Protein AF-A0A4V6IBM0-F1 (afdb_monomer)

Solvent-accessible surface area (backbone atoms only — not comparable to full-atom values): 13826 Å² total; per-residue (Å²): 139,65,67,42,64,31,94,91,41,81,91,40,73,38,76,53,55,68,71,54,39,52,50,57,44,63,70,48,40,77,82,44,40,62,48,38,29,36,74,76,69,66,57,78,83,67,80,51,69,61,52,49,56,31,36,38,42,34,2,49,17,52,44,50,31,53,52,40,46,55,52,36,50,56,49,47,52,52,51,52,51,49,50,59,50,53,75,64,56,75,72,68,97,85,43,71,67,56,55,50,48,46,58,59,63,45,52,50,49,51,52,52,49,48,51,50,42,54,49,51,39,32,52,34,26,38,53,21,39,45,39,34,53,49,26,51,44,49,36,54,52,65,74,42,60,96,85,54,81,79,78,67,56,58,65,58,53,47,55,54,49,46,66,70,70,59,60,58,72,67,63,46,50,53,51,55,48,52,49,47,53,55,51,49,51,49,50,46,47,56,36,62,76,65,69,52,82,70,69,72,82,64,54,97,88,52,78,85,72,78,80,77,66,44,39,69,69,54,28,52,56,42,53,48,52,53,46,54,55,48,54,51,53,47,56,55,52,57,54,50,71,75,56,71,127

Nearest PDB structures (foldseek):
  8j07-assembly1_3  TM=2.382E-01  e=2.772E+00  Homo sapiens
  6ek4-assembly3_C  TM=2.380E-01  e=2.772E+00  Photorhabdus luminescens
  8snb-assembly1_1E  TM=1.987E-01  e=3.200E+00  Strongylocentrotus purpuratus

Organism: NCBI:txid135487

pLDDT: mean 79.16, std 14.08, range [40.91, 95.19]

Foldseek 3Di:
DDWDQDPVHNVDTDDDDPVVCVVVCVVCCLVCLLCQLCVLAVLPPDDDPLVSQLSSLLSVLVNLLVVLVVVLVVQLVVLVVVVVVLVPPDFDPPDPVSVCCCVPPPPVVSVVSNVVSVVSSLLSLLVSLLSLLVSLLVSLVVVDPPPDPSDDHQLVSLVVVCVVLVDDPVVSVVLSVLSVLSVVSNVLSVCVVVVPPDQPPPPVPDPRDPRDRSDPVSSSVSSNSSSVSVVVVVVSVVVCVVDPD

Radius of gyration: 24.33 Å; Cα contacts (8 Å, |Δi|>4): 179; chains: 1; bounding box: 62×50×77 Å

Secondary structure (DSSP, 8-state):
--EEEETTEEEEEEEPPHHHHHHHHHHHGGGSTTTHHHHHH---S--SHHHHHHHHHHHHHHHHHHHHHHHHHHHHHHHHHHHHHHHHSPPPTT-HHHHHHIIIIIIHHHHHHHHHHHHHHHHHHHHHHHHHHHHHHHHHHHTS-TTS---S-HHHHHHHHHHHH---HHHHHHHHHHHHHHHHHHHHHHHHHTT--------TTS--PPPPP-SHHHHHHHHHHHHHHHHHHHHHHHHHHHS--

Structure (mmCIF, N/CA/C/O backbone):
data_AF-A0A4V6IBM0-F1
#
_entry.id   AF-A0A4V6IBM0-F1
#
loop_
_atom_site.group_PDB
_atom_site.id
_atom_site.type_symbol
_atom_site.label_atom_id
_atom_site.label_alt_id
_atom_site.label_comp_id
_atom_site.label_asym_id
_atom_site.label_entity_id
_atom_site.label_seq_id
_atom_site.pdbx_PDB_ins_code
_atom_site.Cartn_x
_atom_site.Cartn_y
_atom_site.Cartn_z
_atom_site.occupancy
_atom_site.B_iso_or_equiv
_atom_site.auth_seq_id
_atom_site.auth_comp_id
_atom_site.auth_asym_id
_atom_site.auth_atom_id
_atom_site.pdbx_PDB_model_num
ATOM 1 N N . MET A 1 1 ? 16.122 -10.989 16.345 1.00 49.34 1 MET A N 1
ATOM 2 C CA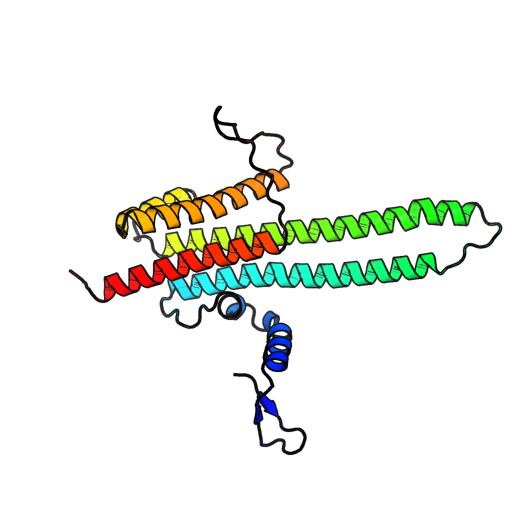 . MET A 1 1 ? 17.535 -10.894 16.780 1.00 49.34 1 MET A CA 1
ATOM 3 C C . MET A 1 1 ? 18.337 -11.840 15.895 1.00 49.34 1 MET A C 1
ATOM 5 O O . MET A 1 1 ? 18.067 -13.035 15.941 1.00 49.34 1 MET A O 1
ATOM 9 N N . TYR A 1 2 ? 19.192 -11.310 15.015 1.00 54.12 2 TYR A N 1
ATOM 10 C CA . TYR A 1 2 ? 19.907 -12.097 14.001 1.00 54.12 2 TYR A CA 1
ATOM 11 C C . TYR A 1 2 ? 21.318 -12.431 14.473 1.00 54.12 2 TYR A C 1
ATOM 13 O O . TYR A 1 2 ? 22.012 -11.584 15.032 1.00 54.12 2 TYR A O 1
ATOM 21 N N . PHE A 1 3 ? 21.724 -13.675 14.247 1.00 61.03 3 PHE A N 1
ATOM 22 C CA . PHE A 1 3 ? 23.019 -14.192 14.655 1.00 61.03 3 PHE A CA 1
ATOM 23 C C . PHE A 1 3 ? 23.681 -14.902 13.483 1.00 61.03 3 PHE A C 1
ATOM 25 O O . PHE A 1 3 ? 23.007 -15.610 12.732 1.00 61.03 3 PHE A O 1
ATOM 32 N N . GLU A 1 4 ? 24.997 -14.774 13.382 1.00 63.66 4 GLU A N 1
ATOM 33 C CA . GLU A 1 4 ? 25.811 -15.627 12.521 1.00 63.66 4 GLU A CA 1
ATOM 34 C C . GLU A 1 4 ? 26.630 -16.602 13.350 1.00 63.66 4 GLU A C 1
ATOM 36 O O . GLU A 1 4 ? 26.961 -16.348 14.506 1.00 63.66 4 GLU A O 1
ATOM 41 N N . VAL A 1 5 ? 26.935 -17.750 12.760 1.00 66.94 5 VAL A N 1
ATOM 42 C CA . VAL A 1 5 ? 27.828 -18.731 13.369 1.00 66.94 5 VAL A CA 1
ATOM 43 C C . VAL A 1 5 ? 29.253 -18.178 13.306 1.00 66.94 5 VAL A C 1
ATOM 45 O O . VAL A 1 5 ? 29.698 -17.787 12.228 1.00 66.94 5 VAL A O 1
ATOM 48 N N . ASP A 1 6 ? 29.964 -18.135 14.439 1.00 60.66 6 ASP A N 1
ATOM 49 C CA . ASP A 1 6 ? 31.347 -17.648 14.484 1.00 60.66 6 ASP A CA 1
ATOM 50 C C . ASP A 1 6 ? 32.197 -18.484 13.510 1.00 60.66 6 ASP A C 1
ATOM 52 O O . ASP A 1 6 ? 32.297 -19.706 13.678 1.00 60.66 6 ASP A O 1
ATOM 56 N N . PRO A 1 7 ? 32.833 -17.867 12.499 1.00 66.19 7 PRO A N 1
ATOM 57 C CA . PRO A 1 7 ? 33.637 -18.597 11.524 1.00 66.19 7 PRO A CA 1
ATOM 58 C C . PRO A 1 7 ? 34.834 -19.323 12.158 1.00 66.19 7 PRO A C 1
ATOM 60 O O . PRO A 1 7 ? 35.384 -20.239 11.548 1.00 66.19 7 PRO A O 1
ATOM 63 N N . ASN A 1 8 ? 35.229 -18.951 13.380 1.00 72.38 8 ASN A N 1
ATOM 64 C CA . ASN A 1 8 ? 36.301 -19.594 14.137 1.00 72.38 8 ASN A CA 1
ATOM 65 C C . ASN A 1 8 ? 35.792 -20.572 15.209 1.00 72.38 8 ASN A C 1
ATOM 67 O O . ASN A 1 8 ? 36.585 -21.349 15.744 1.00 72.38 8 ASN A O 1
ATOM 71 N N . ASP A 1 9 ? 34.496 -20.549 15.535 1.00 70.44 9 ASP A N 1
ATOM 72 C CA . ASP A 1 9 ? 33.874 -21.445 16.511 1.00 70.44 9 ASP A CA 1
ATOM 73 C C . ASP A 1 9 ? 32.403 -21.719 16.148 1.00 70.44 9 ASP A C 1
ATOM 75 O O . ASP A 1 9 ? 31.501 -21.012 16.603 1.00 70.44 9 ASP A O 1
ATOM 79 N N . PRO A 1 10 ? 32.121 -22.801 15.399 1.00 72.00 10 PRO A N 1
ATOM 80 C CA . PRO A 1 10 ? 30.777 -23.099 14.913 1.00 72.00 10 PRO A CA 1
ATOM 81 C C . PRO A 1 10 ? 29.719 -23.325 16.003 1.00 72.00 10 PRO A C 1
ATOM 83 O O . PRO A 1 10 ? 28.534 -23.453 15.702 1.00 72.00 10 PRO A O 1
ATOM 86 N N . SER A 1 11 ? 30.143 -23.431 17.266 1.00 68.62 11 SER A N 1
ATOM 87 C CA . SER A 1 11 ? 29.261 -23.567 18.423 1.00 68.62 11 SER A CA 1
ATOM 88 C C . SER A 1 11 ? 28.792 -22.228 19.001 1.00 68.62 11 SER A C 1
ATOM 90 O O . SER A 1 11 ? 27.933 -22.214 19.886 1.00 68.62 11 SER A O 1
ATOM 92 N N . LYS A 1 12 ? 29.338 -21.105 18.518 1.00 61.28 12 LYS A N 1
ATOM 93 C CA . LYS A 1 12 ? 29.018 -19.758 18.988 1.00 61.28 12 LYS A CA 1
ATOM 94 C C . LYS A 1 12 ? 28.268 -18.961 17.939 1.00 61.28 12 LYS A C 1
ATOM 96 O O . LYS A 1 12 ? 28.552 -19.022 16.749 1.00 61.28 12 LYS A O 1
ATOM 101 N N . PHE A 1 13 ? 27.336 -18.165 18.438 1.00 67.31 13 PHE A N 1
ATOM 102 C CA . PHE A 1 13 ? 26.590 -17.190 17.669 1.00 67.31 13 PHE A CA 1
ATOM 103 C C . PHE A 1 13 ? 27.172 -15.805 17.940 1.00 67.31 13 PHE A C 1
ATOM 105 O O . PHE A 1 13 ? 27.226 -15.366 19.091 1.00 67.31 13 PHE A O 1
ATOM 112 N N . VAL A 1 14 ? 27.635 -15.134 16.892 1.00 71.62 14 VAL A N 1
ATOM 113 C CA . VAL A 1 14 ? 28.128 -13.760 16.942 1.00 71.62 14 VAL A CA 1
ATOM 114 C C . VAL A 1 14 ? 26.982 -12.829 16.588 1.00 71.62 14 VAL A C 1
ATOM 116 O O . VAL A 1 14 ? 26.204 -13.082 15.664 1.00 71.62 14 VAL A O 1
ATOM 119 N N . TYR A 1 15 ? 26.868 -11.756 17.364 1.00 68.50 15 TYR A N 1
ATOM 120 C CA . TYR A 1 15 ? 25.913 -10.698 17.092 1.00 68.50 15 TYR A CA 1
ATOM 121 C C . TYR A 1 15 ? 26.340 -9.953 15.831 1.00 68.50 15 TYR A C 1
ATOM 123 O O . TYR A 1 15 ? 27.481 -9.492 15.736 1.00 68.50 15 TYR A O 1
ATOM 131 N N . LEU A 1 16 ? 25.430 -9.838 14.873 1.00 62.78 16 LEU A N 1
ATOM 132 C CA . LEU A 1 16 ? 25.683 -9.062 13.671 1.00 62.78 16 LEU A CA 1
ATOM 133 C C . LEU A 1 16 ? 25.647 -7.559 14.010 1.00 62.78 16 LEU A C 1
ATOM 135 O O . LEU A 1 16 ? 24.777 -7.126 14.769 1.00 62.78 16 LEU A O 1
ATOM 139 N N . PRO A 1 17 ? 26.570 -6.742 13.472 1.00 73.00 17 PRO A N 1
ATOM 140 C CA . PRO A 1 17 ? 26.447 -5.287 13.503 1.00 73.00 17 PRO A CA 1
ATOM 141 C C . PRO A 1 17 ? 25.093 -4.835 12.943 1.00 73.00 17 PRO A C 1
ATOM 143 O O . PRO A 1 17 ? 24.560 -5.477 12.042 1.00 73.00 17 PRO A O 1
ATOM 146 N N . GLU A 1 18 ? 24.554 -3.723 13.442 1.00 54.09 18 GLU A N 1
ATOM 147 C CA . GLU A 1 18 ? 23.210 -3.226 13.101 1.00 54.09 18 GLU A CA 1
ATOM 148 C C . GLU A 1 18 ? 22.969 -3.097 11.589 1.00 54.09 18 GLU A C 1
ATOM 150 O O . GLU A 1 18 ? 21.994 -3.644 11.087 1.00 54.09 18 GLU A O 1
ATOM 155 N N . GLU A 1 19 ? 23.918 -2.526 10.844 1.00 62.69 19 GLU A N 1
ATOM 156 C CA . GLU A 1 19 ? 23.841 -2.410 9.378 1.00 62.69 19 GLU A CA 1
ATOM 157 C C . GLU A 1 19 ? 23.838 -3.772 8.657 1.00 62.69 19 GLU A C 1
ATOM 159 O O . GLU A 1 19 ? 23.186 -3.943 7.628 1.00 62.69 19 GLU A O 1
ATOM 164 N N . GLN A 1 20 ? 24.551 -4.772 9.189 1.00 61.06 20 GLN A N 1
ATOM 165 C CA . GLN A 1 20 ? 24.579 -6.121 8.609 1.00 61.06 20 GLN A CA 1
ATOM 166 C C . GLN A 1 20 ? 23.332 -6.916 8.982 1.00 61.06 20 GLN A C 1
ATOM 168 O O . GLN A 1 20 ? 22.838 -7.682 8.161 1.00 61.06 20 GLN A O 1
ATOM 173 N N . MET A 1 21 ? 22.795 -6.709 10.188 1.00 59.34 21 MET A N 1
ATOM 174 C CA . MET A 1 21 ? 21.477 -7.221 10.543 1.00 59.34 21 MET A CA 1
ATOM 175 C C . MET A 1 21 ? 20.430 -6.644 9.609 1.00 59.34 21 MET A C 1
ATOM 177 O O . MET A 1 21 ? 19.680 -7.422 9.048 1.00 59.34 21 MET A O 1
ATOM 181 N N . GLU A 1 22 ? 20.407 -5.328 9.403 1.00 59.09 22 GLU A N 1
ATOM 182 C CA . GLU A 1 22 ? 19.446 -4.662 8.524 1.00 59.09 22 GLU A CA 1
ATOM 183 C C . GLU A 1 22 ? 19.568 -5.151 7.072 1.00 59.09 22 GLU A C 1
ATOM 185 O O . GLU A 1 22 ? 18.568 -5.472 6.434 1.00 59.09 22 GLU A O 1
ATOM 190 N N . SER A 1 23 ? 20.789 -5.312 6.560 1.00 62.81 23 SER A N 1
ATOM 191 C CA . SER A 1 23 ? 21.009 -5.812 5.200 1.00 62.81 23 SER A CA 1
ATOM 192 C C . SER A 1 23 ? 20.601 -7.284 5.032 1.00 62.81 23 SER A C 1
ATOM 194 O O . SER A 1 23 ? 19.833 -7.598 4.123 1.00 62.81 23 SER A O 1
ATOM 196 N N . LEU A 1 24 ? 21.023 -8.175 5.939 1.00 64.12 24 LEU A N 1
ATOM 197 C CA . LEU A 1 24 ? 20.649 -9.599 5.929 1.00 64.12 24 LEU A CA 1
ATOM 198 C C . LEU A 1 24 ? 19.142 -9.796 6.183 1.00 64.12 24 LEU A C 1
ATOM 200 O O . LEU A 1 24 ? 18.526 -10.753 5.714 1.00 64.12 24 LEU A O 1
ATOM 204 N N . TYR A 1 25 ? 18.545 -8.882 6.944 1.00 62.19 25 TYR A N 1
ATOM 205 C CA . TYR A 1 25 ? 17.119 -8.830 7.234 1.00 62.19 25 TYR A CA 1
ATOM 206 C C . TYR A 1 25 ? 16.311 -8.479 5.995 1.00 62.19 25 TYR A C 1
ATOM 208 O O . TYR A 1 25 ? 15.367 -9.193 5.667 1.00 62.19 25 TYR A O 1
ATOM 216 N N . TRP A 1 26 ? 16.717 -7.442 5.260 1.00 66.56 26 TRP A N 1
ATOM 217 C CA . TRP A 1 26 ? 16.076 -7.075 4.002 1.00 66.56 26 TRP A CA 1
ATOM 218 C C . TRP A 1 26 ? 16.310 -8.088 2.883 1.00 66.56 26 TRP A C 1
ATOM 220 O O . TRP A 1 26 ? 15.443 -8.219 2.017 1.00 66.56 26 TRP A O 1
ATOM 230 N N . GLU A 1 27 ? 17.430 -8.815 2.916 1.00 68.94 27 GLU A N 1
ATOM 231 C CA . GLU A 1 27 ? 17.734 -9.912 1.990 1.00 68.94 27 GLU A CA 1
ATOM 232 C C . GLU A 1 27 ? 16.776 -11.100 2.173 1.00 68.94 27 GLU A C 1
ATOM 234 O O . GLU A 1 27 ? 16.341 -11.695 1.191 1.00 68.94 27 GLU A O 1
ATOM 239 N N . LYS A 1 28 ? 16.397 -11.413 3.420 1.00 67.94 28 LYS A N 1
ATOM 240 C CA . LYS A 1 28 ? 15.508 -12.541 3.761 1.00 67.94 28 LYS A CA 1
ATOM 241 C C . LYS A 1 28 ? 14.046 -12.150 3.964 1.00 67.94 28 LYS A C 1
ATOM 243 O O . LYS A 1 28 ? 13.205 -13.020 4.176 1.00 67.94 28 LYS A O 1
ATOM 248 N N . ALA A 1 29 ? 13.722 -10.860 3.912 1.00 69.19 29 ALA A N 1
ATOM 249 C CA . ALA A 1 29 ? 12.372 -10.354 4.161 1.00 69.19 29 ALA A CA 1
ATOM 250 C C . ALA A 1 29 ? 11.327 -10.972 3.211 1.00 69.19 29 ALA A C 1
ATOM 252 O O . ALA A 1 29 ? 10.190 -11.216 3.608 1.00 69.19 29 ALA A O 1
ATOM 253 N N . ASP A 1 30 ? 11.725 -11.286 1.976 1.00 69.50 30 ASP A N 1
ATOM 254 C CA . ASP A 1 30 ? 10.836 -11.889 0.979 1.00 69.50 30 ASP A CA 1
ATOM 255 C C . ASP A 1 30 ? 10.650 -13.414 1.169 1.00 69.50 30 ASP A C 1
ATOM 257 O O . ASP A 1 30 ? 9.709 -13.980 0.609 1.00 69.50 30 ASP A O 1
ATOM 261 N N . ASP A 1 31 ? 11.474 -14.073 2.001 1.00 76.62 31 ASP A N 1
ATOM 262 C CA . ASP A 1 31 ? 11.313 -15.492 2.374 1.00 76.62 31 ASP A CA 1
ATOM 263 C C . ASP A 1 31 ? 10.181 -15.695 3.399 1.00 76.62 31 ASP A C 1
ATOM 265 O O . ASP A 1 31 ? 9.606 -16.783 3.496 1.00 76.62 31 ASP A O 1
ATOM 269 N N . TYR A 1 32 ? 9.834 -14.638 4.144 1.00 77.69 32 TYR A N 1
ATOM 270 C CA . TYR A 1 32 ? 8.786 -14.632 5.168 1.00 77.69 32 TYR A CA 1
ATOM 271 C C . TYR A 1 32 ? 7.769 -13.514 4.893 1.00 77.69 32 TYR A C 1
ATOM 273 O O . TYR A 1 32 ? 7.638 -12.565 5.669 1.00 77.69 32 TYR A O 1
ATOM 281 N N . PRO A 1 33 ? 6.996 -13.614 3.795 1.00 77.62 33 PRO A N 1
ATOM 282 C CA . PRO A 1 33 ? 6.146 -12.526 3.325 1.00 77.62 33 PRO A CA 1
ATOM 283 C C . PRO A 1 33 ? 5.009 -12.159 4.284 1.00 77.62 33 PRO A C 1
ATOM 285 O O . PRO A 1 33 ? 4.421 -11.101 4.113 1.00 77.62 33 PRO A O 1
ATOM 288 N N . ASN A 1 34 ? 4.689 -13.001 5.273 1.00 77.81 34 ASN A N 1
ATOM 289 C CA . ASN A 1 34 ? 3.657 -12.724 6.278 1.00 77.81 34 ASN A CA 1
ATOM 290 C C . ASN A 1 34 ? 4.145 -11.801 7.402 1.00 77.81 34 ASN A C 1
ATOM 292 O O . ASN A 1 34 ? 3.325 -11.202 8.094 1.00 77.81 34 ASN A O 1
ATOM 296 N N . ASP A 1 35 ? 5.461 -11.664 7.568 1.00 77.56 35 ASP A N 1
ATOM 297 C CA . ASP A 1 35 ? 6.034 -10.846 8.633 1.00 77.56 35 ASP A CA 1
ATOM 298 C C . ASP A 1 35 ? 6.318 -9.420 8.141 1.00 77.56 35 ASP A C 1
ATOM 300 O O . ASP A 1 35 ? 6.552 -8.523 8.941 1.00 77.56 35 ASP A O 1
ATOM 304 N N . LEU A 1 36 ? 6.237 -9.152 6.832 1.00 79.38 36 LEU A N 1
ATOM 305 C CA . LEU A 1 36 ? 6.647 -7.874 6.241 1.00 79.38 36 LEU A CA 1
ATOM 306 C C . LEU A 1 36 ? 5.979 -6.643 6.864 1.00 79.38 36 LEU A C 1
ATOM 308 O O . LEU A 1 36 ? 6.664 -5.650 7.067 1.00 79.38 36 LEU A O 1
ATOM 312 N N . ALA A 1 37 ? 4.687 -6.667 7.196 1.00 75.00 37 ALA A N 1
ATOM 313 C CA . ALA A 1 37 ? 4.050 -5.524 7.858 1.00 75.00 37 ALA A CA 1
ATOM 314 C C . ALA A 1 37 ? 4.543 -5.331 9.297 1.00 75.00 37 ALA A C 1
ATOM 316 O O . ALA A 1 37 ? 4.638 -4.196 9.755 1.00 75.00 37 ALA A O 1
ATOM 317 N N . GLU A 1 38 ? 4.901 -6.413 9.991 1.00 78.62 38 GLU A N 1
ATOM 318 C CA . GLU A 1 38 ? 5.601 -6.317 11.271 1.00 78.62 38 GLU A CA 1
ATOM 319 C C . GLU A 1 38 ? 6.945 -5.608 11.085 1.00 78.62 38 GLU A C 1
ATOM 321 O O . GLU A 1 38 ? 7.233 -4.657 11.806 1.00 78.62 38 GLU A O 1
ATOM 326 N N . LEU A 1 39 ? 7.713 -5.990 10.060 1.00 69.94 39 LEU A N 1
ATOM 327 C CA . LEU A 1 39 ? 9.037 -5.417 9.806 1.00 69.94 39 LEU A CA 1
ATOM 328 C C . LEU A 1 39 ? 8.980 -3.955 9.333 1.00 69.94 39 LEU A C 1
ATOM 330 O O . LEU A 1 39 ? 9.821 -3.153 9.725 1.00 69.94 39 LEU A O 1
ATOM 334 N N . TYR A 1 40 ? 8.013 -3.611 8.481 1.00 67.81 40 TYR A N 1
ATOM 335 C CA . TYR A 1 40 ? 7.907 -2.289 7.855 1.00 67.81 40 TYR A CA 1
ATOM 336 C C . TYR A 1 40 ? 7.207 -1.246 8.725 1.00 67.81 40 TYR A C 1
ATOM 338 O O . TYR A 1 40 ? 7.500 -0.058 8.605 1.00 67.81 40 TY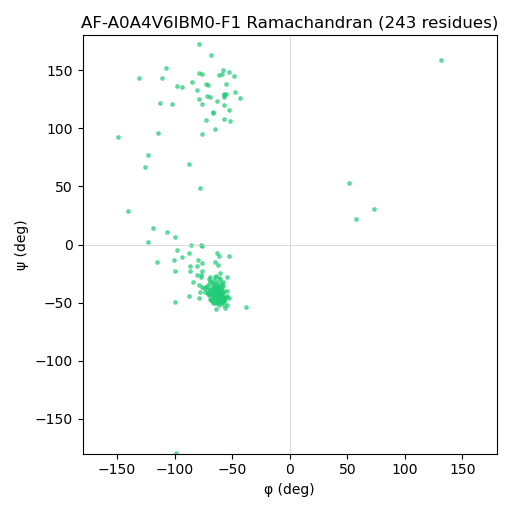R A O 1
ATOM 346 N N . LEU A 1 41 ? 6.246 -1.668 9.550 1.00 77.38 41 LEU A N 1
ATOM 347 C CA . LEU A 1 41 ? 5.350 -0.760 10.275 1.00 77.38 41 LEU A CA 1
ATOM 348 C C . LEU A 1 41 ? 5.389 -0.967 11.794 1.00 77.38 41 LEU A C 1
ATOM 350 O O . LEU A 1 41 ? 4.666 -0.284 12.516 1.00 77.38 41 LEU A O 1
ATOM 354 N N . GLY A 1 42 ? 6.229 -1.881 12.290 1.00 69.62 42 GLY A N 1
ATOM 355 C CA . GLY A 1 42 ? 6.448 -2.092 13.722 1.00 69.62 42 GLY A CA 1
ATOM 356 C C . GLY A 1 42 ? 5.292 -2.794 14.440 1.00 69.62 42 GLY A C 1
ATOM 357 O O . GLY A 1 42 ? 5.061 -2.546 15.620 1.00 69.62 42 GLY A O 1
ATOM 358 N N . PHE A 1 43 ? 4.544 -3.662 13.752 1.00 77.94 43 PHE A N 1
ATOM 359 C CA . PHE A 1 43 ? 3.364 -4.364 14.293 1.00 77.94 43 PHE A CA 1
ATOM 360 C C . PHE A 1 43 ? 3.707 -5.563 15.203 1.00 77.94 43 PHE A C 1
ATOM 362 O O . PHE A 1 43 ? 3.170 -6.660 15.028 1.00 77.94 43 PHE A O 1
ATOM 369 N N . HIS A 1 44 ? 4.618 -5.369 16.161 1.00 69.94 44 HIS A N 1
ATOM 370 C CA . HIS A 1 44 ? 5.150 -6.436 17.021 1.00 69.94 44 HIS A CA 1
ATOM 371 C C . HIS A 1 44 ? 4.193 -6.869 18.146 1.00 69.94 44 HIS A C 1
ATOM 373 O O . HIS A 1 44 ? 4.245 -8.015 18.586 1.00 69.94 44 HIS A O 1
ATOM 379 N N . ASP A 1 45 ? 3.301 -5.980 18.592 1.00 68.75 45 ASP A N 1
ATOM 380 C CA . ASP A 1 45 ? 2.522 -6.171 19.828 1.00 68.75 45 ASP A CA 1
ATOM 381 C C . ASP A 1 45 ? 1.040 -6.526 19.594 1.00 68.75 45 ASP A C 1
ATOM 383 O O . ASP A 1 45 ? 0.230 -6.543 20.524 1.00 68.75 45 ASP A O 1
ATOM 387 N N . PHE A 1 46 ? 0.669 -6.845 18.352 1.00 75.75 46 PHE A N 1
ATOM 388 C CA . PHE A 1 46 ? -0.714 -7.155 17.993 1.00 75.75 46 PHE A CA 1
ATOM 389 C C . PHE A 1 46 ? -1.107 -8.563 18.445 1.00 75.75 46 PHE A C 1
ATOM 391 O O . PHE A 1 46 ? -0.533 -9.559 18.009 1.00 75.75 46 PHE A O 1
ATOM 398 N N . THR A 1 47 ? -2.133 -8.665 19.293 1.00 76.62 47 THR A N 1
ATOM 399 C CA . THR A 1 47 ? -2.579 -9.956 19.865 1.00 76.62 47 THR A CA 1
ATOM 400 C C . THR A 1 47 ? -3.986 -10.373 19.439 1.00 76.62 47 THR A C 1
ATOM 402 O O . THR A 1 47 ? -4.364 -11.536 19.596 1.00 76.62 47 THR A O 1
ATOM 405 N N . ARG A 1 48 ? -4.775 -9.452 18.874 1.00 83.31 48 ARG A N 1
ATOM 406 C CA . ARG A 1 48 ? -6.164 -9.706 18.460 1.00 83.31 48 ARG A CA 1
ATOM 407 C C . ARG A 1 48 ? -6.199 -10.322 17.063 1.00 83.31 48 ARG A C 1
ATOM 409 O O . ARG A 1 48 ? -5.451 -9.917 16.175 1.00 83.31 48 ARG A O 1
ATOM 416 N N . ILE A 1 49 ? -7.086 -11.295 16.848 1.00 86.75 49 ILE A N 1
ATOM 417 C CA . ILE A 1 49 ? -7.106 -12.071 15.599 1.00 86.75 49 ILE A CA 1
ATOM 418 C C . ILE A 1 49 ? -7.391 -11.195 14.373 1.00 86.75 49 ILE A C 1
ATOM 420 O O . ILE A 1 49 ? -6.789 -11.398 13.324 1.00 86.75 49 ILE A O 1
ATOM 424 N N . GLU A 1 50 ? -8.241 -10.178 14.510 1.00 88.81 50 GLU A N 1
ATOM 425 C CA . GLU A 1 50 ? -8.556 -9.224 13.444 1.00 88.81 50 GLU A CA 1
ATOM 426 C C . GLU A 1 50 ? -7.312 -8.435 13.013 1.00 88.81 50 GLU A C 1
ATOM 428 O O . GLU A 1 50 ? -7.122 -8.176 11.824 1.00 88.81 50 GLU A O 1
ATOM 433 N N . PHE A 1 51 ? -6.440 -8.104 13.969 1.00 88.19 51 PHE A N 1
ATOM 434 C CA . PHE A 1 51 ? -5.181 -7.404 13.727 1.00 88.19 51 PHE A CA 1
ATOM 435 C C . PHE A 1 51 ? -4.127 -8.298 13.089 1.00 88.19 51 PHE A C 1
ATOM 437 O O . PHE A 1 51 ? -3.456 -7.864 12.157 1.00 88.19 51 PHE A O 1
ATOM 444 N N . LEU A 1 52 ? -4.025 -9.553 13.528 1.00 88.44 52 LEU A N 1
ATOM 445 C CA . LEU A 1 52 ? -3.145 -10.538 12.897 1.00 88.44 52 LEU A CA 1
ATOM 446 C C . LEU A 1 52 ? -3.538 -10.760 11.429 1.00 88.44 52 LEU A C 1
ATOM 448 O O . LEU A 1 52 ? -2.697 -10.694 10.538 1.00 88.44 52 LEU A O 1
ATOM 452 N N . VAL A 1 53 ? -4.836 -10.910 11.153 1.00 90.31 53 VAL A N 1
ATOM 453 C CA . VAL A 1 53 ? -5.344 -11.058 9.782 1.00 90.31 53 VAL A CA 1
ATOM 454 C C . VAL A 1 53 ? -5.121 -9.785 8.953 1.00 90.31 53 VAL A C 1
ATOM 456 O O . VAL A 1 53 ? -4.798 -9.863 7.766 1.00 90.31 53 VAL A O 1
ATOM 459 N N . PHE A 1 54 ? -5.290 -8.599 9.541 1.00 92.38 54 PHE A N 1
ATOM 460 C CA . PHE A 1 54 ? -4.970 -7.335 8.875 1.00 92.38 54 PHE A CA 1
ATOM 461 C C . PHE A 1 54 ? -3.480 -7.220 8.538 1.00 92.38 54 PHE A C 1
ATOM 463 O O . PHE A 1 54 ? -3.141 -6.865 7.408 1.00 92.38 54 PHE A O 1
ATOM 470 N N . ARG A 1 55 ? -2.604 -7.569 9.484 1.00 91.00 55 ARG A N 1
ATOM 471 C CA . ARG A 1 55 ? -1.151 -7.593 9.308 1.00 91.00 55 ARG A CA 1
ATOM 472 C C . ARG A 1 55 ? -0.754 -8.498 8.149 1.00 91.00 55 ARG A C 1
ATOM 474 O O . ARG A 1 55 ? 0.005 -8.055 7.292 1.00 91.00 55 AR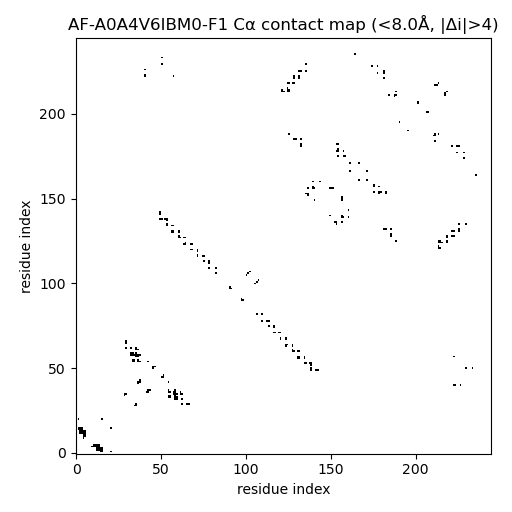G A O 1
ATOM 481 N N . ASP A 1 56 ? -1.316 -9.698 8.049 1.00 89.56 56 ASP A N 1
ATOM 482 C CA . ASP A 1 56 ? -1.042 -10.610 6.930 1.00 89.56 56 ASP A CA 1
ATOM 483 C C . ASP A 1 56 ? -1.454 -9.991 5.581 1.00 89.56 56 ASP A C 1
ATOM 485 O O . ASP A 1 56 ? -0.696 -10.013 4.608 1.00 89.56 56 ASP A O 1
ATOM 489 N N . ARG A 1 57 ? -2.638 -9.362 5.516 1.00 92.62 57 ARG A N 1
ATOM 490 C CA . ARG A 1 57 ? -3.124 -8.680 4.299 1.00 92.62 57 ARG A CA 1
ATOM 491 C C . ARG A 1 57 ? -2.229 -7.504 3.901 1.00 92.62 57 ARG A C 1
ATOM 493 O O . ARG A 1 57 ? -1.993 -7.293 2.711 1.00 92.62 57 ARG A O 1
ATOM 500 N N . LEU A 1 58 ? -1.743 -6.736 4.873 1.00 92.44 58 LEU A N 1
ATOM 501 C CA . LEU A 1 58 ? -0.846 -5.611 4.620 1.00 92.44 58 LEU A CA 1
ATOM 502 C C . LEU A 1 58 ? 0.552 -6.086 4.206 1.00 92.44 58 LEU A C 1
ATOM 504 O O . LEU A 1 58 ? 1.152 -5.513 3.299 1.00 92.44 58 LEU A O 1
ATOM 508 N N . SER A 1 59 ? 1.021 -7.190 4.784 1.00 90.12 59 SER A N 1
ATOM 509 C CA . SER A 1 59 ? 2.282 -7.833 4.410 1.00 90.12 59 SER A CA 1
ATOM 510 C C . SER A 1 59 ? 2.249 -8.321 2.960 1.00 90.12 59 SER A C 1
ATOM 512 O O . SER A 1 59 ? 3.201 -8.101 2.215 1.00 90.12 59 SER A O 1
ATOM 514 N N . ALA A 1 60 ? 1.110 -8.848 2.498 1.00 90.25 60 ALA A N 1
ATOM 515 C CA . ALA A 1 60 ? 0.912 -9.191 1.089 1.00 90.25 60 ALA A CA 1
ATOM 516 C C . ALA A 1 60 ? 0.996 -7.970 0.147 1.00 90.25 60 ALA A C 1
ATOM 518 O O . ALA A 1 60 ? 1.532 -8.082 -0.957 1.00 90.25 60 ALA A O 1
ATOM 519 N N . ALA A 1 61 ? 0.504 -6.798 0.569 1.00 91.69 61 ALA A N 1
ATOM 520 C CA . ALA A 1 61 ? 0.633 -5.562 -0.209 1.00 91.69 61 ALA A CA 1
ATOM 521 C C . ALA A 1 61 ? 2.102 -5.121 -0.333 1.00 91.69 61 ALA A C 1
ATOM 523 O O . ALA A 1 61 ? 2.553 -4.763 -1.422 1.00 91.69 61 ALA A O 1
ATOM 524 N N . ILE A 1 62 ? 2.852 -5.198 0.769 1.00 90.06 62 ILE A N 1
ATOM 525 C CA . ILE A 1 62 ? 4.286 -4.887 0.809 1.00 90.06 62 ILE A CA 1
ATOM 526 C C . ILE A 1 62 ? 5.073 -5.870 -0.064 1.00 90.06 62 ILE A C 1
ATOM 528 O O . ILE A 1 62 ? 5.891 -5.450 -0.882 1.00 90.06 62 ILE A O 1
ATOM 532 N N . PHE A 1 63 ? 4.782 -7.168 0.051 1.00 89.94 63 PHE A N 1
ATOM 533 C CA . PHE A 1 63 ? 5.409 -8.214 -0.755 1.00 89.94 63 PHE A CA 1
ATOM 534 C C . PHE A 1 63 ? 5.214 -7.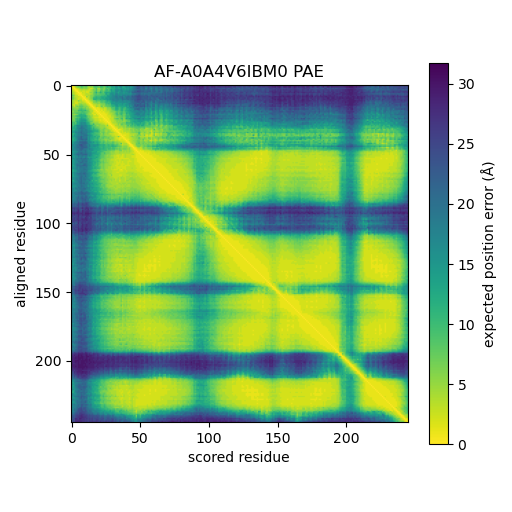981 -2.255 1.00 89.94 63 PHE A C 1
ATOM 536 O O . PHE A 1 63 ? 6.166 -8.093 -3.029 1.00 89.94 63 PHE A O 1
ATOM 543 N N . LEU A 1 64 ? 3.989 -7.633 -2.671 1.00 89.75 64 LEU A N 1
ATOM 544 C CA . LEU A 1 64 ? 3.667 -7.340 -4.068 1.00 89.75 64 LEU A CA 1
ATOM 545 C C . LEU A 1 64 ? 4.553 -6.216 -4.613 1.00 89.75 64 LEU A C 1
ATOM 547 O O . LEU A 1 64 ? 5.136 -6.356 -5.689 1.00 89.75 64 LEU A O 1
ATOM 551 N N . TRP A 1 65 ? 4.664 -5.118 -3.867 1.00 90.69 65 TRP A N 1
ATOM 552 C CA . TRP A 1 65 ? 5.493 -3.983 -4.255 1.00 90.69 65 TRP A CA 1
ATOM 553 C C . TRP A 1 65 ? 6.974 -4.347 -4.334 1.00 90.69 65 TRP A C 1
ATOM 555 O O . TRP A 1 65 ? 7.602 -4.099 -5.363 1.00 90.69 65 TRP A O 1
ATOM 565 N N . ARG A 1 66 ? 7.523 -4.985 -3.294 1.00 89.25 66 ARG A N 1
ATOM 566 C CA . ARG A 1 66 ? 8.934 -5.400 -3.256 1.00 89.25 66 ARG A CA 1
ATOM 567 C C . ARG A 1 66 ? 9.284 -6.337 -4.405 1.00 89.25 66 ARG A C 1
ATOM 569 O O . ARG A 1 66 ? 10.261 -6.110 -5.119 1.00 89.25 66 ARG A O 1
ATOM 576 N N . SER A 1 67 ? 8.439 -7.340 -4.638 1.00 88.94 67 SER A N 1
ATOM 577 C CA . SER A 1 67 ? 8.606 -8.305 -5.725 1.00 88.94 67 SER A CA 1
ATOM 578 C C . SER A 1 67 ? 8.603 -7.624 -7.092 1.00 88.94 67 SER A C 1
ATOM 580 O O . SER A 1 67 ? 9.459 -7.907 -7.934 1.00 88.94 67 SER A O 1
ATOM 582 N N . ALA A 1 68 ? 7.663 -6.702 -7.316 1.00 89.56 68 ALA A N 1
ATOM 583 C CA . ALA A 1 68 ? 7.573 -5.963 -8.567 1.00 89.56 68 ALA A CA 1
ATOM 584 C C . ALA A 1 68 ? 8.758 -5.008 -8.767 1.00 89.56 68 ALA A C 1
ATOM 586 O O . ALA A 1 68 ? 9.304 -4.945 -9.868 1.00 89.56 68 ALA A O 1
ATOM 587 N N . ASN A 1 69 ? 9.199 -4.317 -7.713 1.00 88.56 69 ASN A N 1
ATOM 588 C CA . ASN A 1 69 ? 10.372 -3.449 -7.760 1.00 88.56 69 ASN A CA 1
ATOM 589 C C . ASN A 1 69 ? 11.640 -4.231 -8.093 1.00 88.56 69 ASN A C 1
ATOM 591 O O . ASN A 1 69 ? 12.320 -3.874 -9.050 1.00 88.56 69 ASN A O 1
ATOM 595 N N . SER A 1 70 ? 11.893 -5.338 -7.389 1.00 88.69 70 SER A N 1
ATOM 596 C CA . SER A 1 70 ? 13.044 -6.211 -7.643 1.00 88.69 70 SER A CA 1
ATOM 597 C C . SER A 1 70 ? 13.035 -6.769 -9.072 1.00 88.69 70 SER A C 1
ATOM 599 O O . SER A 1 70 ? 14.060 -6.796 -9.756 1.00 88.69 70 SER A O 1
ATOM 601 N N . ALA A 1 71 ? 11.866 -7.183 -9.575 1.00 89.31 71 ALA A N 1
ATOM 602 C CA . ALA A 1 71 ? 11.725 -7.624 -10.960 1.00 89.31 71 ALA A CA 1
ATOM 603 C C . ALA A 1 71 ? 12.012 -6.492 -11.961 1.00 89.31 71 ALA A C 1
ATOM 605 O O . ALA A 1 71 ? 12.731 -6.716 -12.937 1.00 89.31 71 ALA A O 1
ATOM 606 N N . ALA A 1 72 ? 11.498 -5.288 -11.702 1.00 91.06 72 ALA A N 1
ATOM 607 C CA . ALA A 1 72 ? 11.744 -4.117 -12.530 1.00 91.06 72 ALA A CA 1
ATOM 608 C C . ALA A 1 72 ? 13.221 -3.692 -12.503 1.00 91.06 72 ALA A C 1
ATOM 610 O O . ALA A 1 72 ? 13.770 -3.409 -13.559 1.00 91.06 72 ALA A O 1
ATOM 611 N N . ASP A 1 73 ? 13.891 -3.712 -11.346 1.00 91.88 73 ASP A N 1
ATOM 612 C CA . ASP A 1 73 ? 15.317 -3.374 -11.232 1.00 91.88 73 ASP A CA 1
ATOM 613 C C . ASP A 1 73 ? 16.176 -4.327 -12.063 1.00 91.88 73 ASP A C 1
ATOM 615 O O . ASP A 1 73 ? 16.981 -3.880 -12.878 1.00 91.88 73 ASP A O 1
ATOM 619 N N . ARG A 1 74 ? 15.939 -5.642 -11.952 1.00 91.88 74 ARG A N 1
ATOM 620 C CA . ARG A 1 74 ? 16.638 -6.645 -12.773 1.00 91.88 74 ARG A CA 1
ATOM 621 C C . ARG A 1 74 ? 16.398 -6.439 -14.269 1.00 91.88 74 ARG A C 1
ATOM 623 O O . ARG A 1 74 ? 17.320 -6.588 -15.073 1.00 91.88 74 ARG A O 1
ATOM 630 N N . ALA A 1 75 ? 15.166 -6.108 -14.656 1.00 90.38 75 ALA A N 1
ATOM 631 C CA . ALA A 1 75 ? 14.825 -5.846 -16.050 1.00 90.38 75 ALA A CA 1
ATOM 632 C C . ALA A 1 75 ? 15.508 -4.572 -16.573 1.00 90.38 75 ALA A C 1
ATOM 634 O O . ALA A 1 75 ? 16.130 -4.610 -17.635 1.00 90.38 75 ALA A O 1
ATOM 635 N N . LEU A 1 76 ? 15.465 -3.474 -15.814 1.00 91.31 76 LEU A N 1
ATOM 636 C CA . LEU A 1 76 ? 16.121 -2.211 -16.160 1.00 91.31 76 LEU A CA 1
ATOM 637 C C . LEU A 1 76 ? 17.642 -2.356 -16.216 1.00 91.31 76 LEU A C 1
ATOM 639 O O . LEU A 1 76 ? 18.272 -1.834 -17.133 1.00 91.31 76 LEU A O 1
ATOM 643 N N . GLU A 1 77 ? 18.246 -3.104 -15.292 1.00 91.81 77 GLU A N 1
ATOM 644 C CA . GLU A 1 77 ? 19.680 -3.386 -15.311 1.00 91.81 77 GLU A CA 1
ATOM 645 C C . GLU A 1 77 ? 20.076 -4.174 -16.568 1.00 91.81 77 GLU A C 1
ATOM 647 O O . GLU A 1 77 ? 21.041 -3.815 -17.252 1.00 91.81 77 GLU A O 1
ATOM 652 N N . SER A 1 78 ? 19.302 -5.208 -16.914 1.00 89.56 78 SER A N 1
ATOM 653 C CA . SER A 1 78 ? 19.510 -6.008 -18.124 1.00 89.56 78 SER A CA 1
ATOM 654 C C . SER A 1 78 ? 19.380 -5.165 -19.398 1.00 89.56 78 SER A C 1
ATOM 656 O O . SER A 1 78 ? 20.263 -5.200 -20.260 1.00 89.56 78 SER A O 1
ATOM 658 N N . LEU A 1 79 ? 18.324 -4.351 -19.503 1.00 87.81 79 LEU A N 1
ATOM 659 C CA . LEU A 1 79 ? 18.102 -3.441 -20.630 1.00 87.81 79 LEU A CA 1
ATOM 660 C C . LEU A 1 79 ? 19.202 -2.375 -20.718 1.00 87.81 79 LEU A C 1
ATOM 662 O O . LEU A 1 79 ? 19.742 -2.135 -21.797 1.00 87.81 79 LEU A O 1
ATOM 666 N N . GLY A 1 80 ? 19.625 -1.810 -19.586 1.00 86.19 80 GLY A N 1
ATOM 667 C CA . GLY A 1 80 ? 20.736 -0.863 -19.519 1.00 86.19 80 GLY A CA 1
ATOM 668 C C . GLY A 1 80 ? 22.078 -1.491 -19.906 1.00 86.19 80 GLY A C 1
ATOM 669 O O . GLY A 1 80 ? 22.907 -0.851 -20.556 1.00 86.19 80 GLY A O 1
ATOM 670 N N . HIS A 1 81 ? 22.315 -2.761 -19.561 1.00 86.12 81 HIS A N 1
ATOM 671 C CA . HIS A 1 81 ? 23.482 -3.506 -20.035 1.00 86.12 81 HIS A CA 1
ATOM 672 C C . HIS A 1 81 ? 23.440 -3.737 -21.550 1.00 86.12 81 HIS A C 1
ATOM 674 O O . HIS A 1 81 ? 24.448 -3.509 -22.222 1.00 86.12 81 HIS A O 1
ATOM 680 N N . ARG A 1 82 ? 22.281 -4.126 -22.099 1.00 81.50 82 ARG A N 1
ATOM 681 C CA . ARG A 1 82 ? 22.082 -4.271 -23.550 1.00 81.50 82 ARG A CA 1
ATOM 682 C C . ARG A 1 82 ? 22.339 -2.956 -24.281 1.00 81.50 82 ARG A C 1
ATOM 684 O O . ARG A 1 82 ? 23.137 -2.962 -25.211 1.00 81.50 82 ARG A O 1
ATOM 691 N N . LYS A 1 83 ? 21.777 -1.842 -23.798 1.00 81.19 83 LYS A N 1
ATOM 692 C CA . LYS A 1 83 ? 21.983 -0.498 -24.362 1.00 81.19 83 LYS A CA 1
ATOM 693 C C . LYS A 1 83 ? 23.465 -0.120 -24.400 1.00 81.19 83 LYS A C 1
ATOM 695 O O . LYS A 1 83 ? 24.016 0.115 -25.465 1.00 81.19 83 LYS A O 1
ATOM 700 N N . ARG A 1 84 ? 24.171 -0.243 -23.270 1.00 81.62 84 ARG A N 1
ATOM 701 C CA . ARG A 1 84 ? 25.627 0.009 -23.200 1.00 81.62 84 ARG A CA 1
ATOM 702 C C . ARG A 1 84 ? 26.461 -0.903 -24.104 1.00 81.62 84 ARG A C 1
ATOM 704 O O . ARG A 1 84 ? 27.560 -0.523 -24.500 1.00 81.62 84 ARG A O 1
ATOM 711 N N . THR A 1 85 ? 26.003 -2.126 -24.358 1.00 78.25 85 THR A N 1
ATOM 712 C CA . THR A 1 85 ? 26.706 -3.084 -25.225 1.00 78.25 85 THR A CA 1
ATOM 713 C C . THR A 1 85 ? 26.479 -2.753 -26.694 1.00 78.25 85 THR A C 1
ATOM 715 O O . THR A 1 85 ? 27.433 -2.790 -27.469 1.00 78.25 85 THR A O 1
ATOM 718 N N . ALA A 1 86 ? 25.251 -2.372 -27.052 1.00 70.12 86 ALA A N 1
ATOM 719 C CA . ALA A 1 86 ? 24.903 -1.859 -28.368 1.00 70.12 86 ALA A CA 1
ATOM 720 C C . ALA A 1 86 ? 25.707 -0.589 -28.688 1.00 70.12 86 ALA A C 1
ATOM 722 O O . ALA A 1 86 ? 26.408 -0.566 -29.694 1.00 70.12 86 ALA A O 1
ATOM 723 N N . ASP A 1 87 ? 25.752 0.380 -27.766 1.00 70.44 87 ASP A N 1
ATOM 724 C CA . ASP A 1 87 ? 26.484 1.646 -27.939 1.00 70.44 87 ASP A CA 1
ATOM 725 C C . ASP A 1 87 ? 27.998 1.454 -28.151 1.00 70.44 87 ASP A C 1
ATOM 727 O O . ASP A 1 87 ? 28.681 2.302 -28.727 1.00 70.44 87 ASP A O 1
ATOM 731 N N . ARG A 1 88 ? 28.555 0.335 -27.668 1.00 67.62 88 ARG A N 1
ATOM 732 C CA . ARG A 1 88 ? 29.971 -0.030 -27.847 1.00 67.62 88 ARG A CA 1
ATOM 733 C C . ARG A 1 88 ? 30.242 -0.778 -29.149 1.00 67.62 88 ARG A C 1
ATOM 735 O O . ARG A 1 88 ? 31.404 -0.861 -29.555 1.00 67.62 88 ARG A O 1
ATOM 742 N N . ALA A 1 89 ? 29.222 -1.344 -29.786 1.00 65.50 89 ALA A N 1
ATOM 743 C CA . ALA A 1 89 ? 29.363 -1.986 -31.081 1.00 65.50 89 ALA A CA 1
ATOM 744 C C . ALA A 1 89 ? 29.476 -0.894 -32.152 1.00 65.50 89 ALA A C 1
ATOM 746 O O . ALA A 1 89 ? 28.481 -0.358 -32.627 1.00 65.50 89 ALA A O 1
ATOM 747 N N . ALA A 1 90 ? 30.710 -0.536 -32.522 1.00 59.78 90 ALA A N 1
ATOM 748 C CA . ALA A 1 90 ? 30.933 0.421 -33.599 1.00 59.78 90 ALA A CA 1
ATOM 749 C C . ALA A 1 90 ? 30.259 -0.091 -34.889 1.00 59.78 90 ALA A C 1
ATOM 751 O O . ALA A 1 90 ? 30.529 -1.230 -35.292 1.00 59.78 90 ALA A O 1
ATOM 752 N N . PRO A 1 91 ? 29.402 0.711 -35.548 1.00 65.44 91 PRO A N 1
ATOM 753 C CA . PRO A 1 91 ? 28.800 0.300 -36.804 1.00 65.44 91 PRO A CA 1
ATOM 754 C C . PRO A 1 91 ? 29.897 0.076 -37.858 1.00 65.44 91 PRO A C 1
ATOM 756 O O . PRO A 1 91 ? 30.907 0.793 -37.863 1.00 65.44 91 PRO A O 1
ATOM 759 N N . PRO A 1 92 ? 29.730 -0.891 -38.779 1.00 70.00 92 PRO A N 1
ATOM 760 C CA . PRO A 1 92 ? 30.602 -1.002 -39.937 1.00 70.00 92 PRO A CA 1
ATOM 761 C C . PRO A 1 92 ? 30.589 0.340 -40.687 1.00 70.00 92 PRO A C 1
ATOM 763 O O . PRO A 1 92 ? 29.508 0.842 -41.000 1.00 70.00 92 PRO A O 1
ATOM 766 N N . PRO A 1 93 ? 31.750 0.936 -41.016 1.00 62.47 93 PRO A N 1
ATOM 767 C CA . PRO A 1 93 ? 31.820 2.319 -41.494 1.00 62.47 93 PRO A CA 1
ATOM 768 C C . PRO A 1 93 ? 31.097 2.594 -42.825 1.00 62.47 93 PRO A C 1
ATOM 770 O O . PRO A 1 93 ? 30.999 3.750 -43.213 1.00 62.47 93 PRO A O 1
ATOM 773 N N . ASN A 1 94 ? 30.586 1.571 -43.522 1.00 67.06 94 ASN A N 1
ATOM 774 C CA . ASN A 1 94 ? 29.989 1.688 -44.855 1.00 67.06 94 ASN A CA 1
ATOM 775 C C . ASN A 1 94 ? 28.738 0.813 -45.063 1.00 67.06 94 ASN A C 1
ATOM 777 O O . ASN A 1 94 ? 28.487 0.395 -46.192 1.00 67.06 94 ASN A O 1
ATOM 781 N N . ASP A 1 95 ? 27.958 0.515 -44.020 1.00 72.12 95 ASP A N 1
ATOM 782 C CA . ASP A 1 95 ? 26.693 -0.216 -44.187 1.00 72.12 95 ASP A CA 1
ATOM 783 C C . ASP A 1 95 ? 25.472 0.656 -43.814 1.00 72.12 95 ASP A C 1
ATOM 785 O O . ASP A 1 95 ? 25.109 0.771 -42.640 1.00 72.12 95 ASP A O 1
ATOM 789 N N . PRO A 1 96 ? 24.818 1.299 -44.803 1.00 69.25 96 PRO A N 1
ATOM 790 C CA . PRO A 1 96 ? 23.608 2.089 -44.586 1.00 69.25 96 PRO A CA 1
ATOM 791 C C . PRO A 1 96 ? 22.435 1.269 -44.037 1.00 69.25 96 PRO A C 1
ATOM 793 O O . PRO A 1 96 ? 21.593 1.826 -43.335 1.00 69.25 96 PRO A O 1
ATOM 796 N N . ALA A 1 97 ? 22.368 -0.033 -44.344 1.00 70.31 97 ALA A N 1
ATOM 797 C CA . ALA A 1 97 ? 21.319 -0.910 -43.835 1.00 70.31 97 ALA A CA 1
ATOM 798 C C . ALA A 1 97 ? 21.534 -1.211 -42.347 1.00 70.31 97 ALA A C 1
ATOM 800 O O . ALA A 1 97 ? 20.568 -1.230 -41.586 1.00 70.31 97 ALA A O 1
ATOM 801 N N . TRP A 1 98 ? 22.792 -1.347 -41.917 1.00 69.44 98 TRP A N 1
ATOM 802 C CA . TRP A 1 98 ? 23.143 -1.474 -40.501 1.00 69.44 98 TRP A CA 1
ATOM 803 C C . TRP A 1 98 ? 22.744 -0.237 -39.692 1.00 69.44 98 TRP A C 1
ATOM 805 O O . TRP A 1 98 ? 22.106 -0.364 -38.651 1.00 69.44 98 TRP A O 1
ATOM 815 N N . ASN A 1 99 ? 23.063 0.965 -40.185 1.00 68.38 99 ASN A N 1
ATOM 816 C CA . ASN A 1 99 ? 22.721 2.214 -39.494 1.00 68.38 99 ASN A CA 1
ATOM 817 C C . ASN A 1 99 ? 21.203 2.439 -39.399 1.00 68.38 99 ASN A C 1
ATOM 819 O O . ASN A 1 99 ? 20.725 2.928 -38.378 1.00 68.38 99 ASN A O 1
ATOM 823 N N . LEU A 1 100 ? 20.446 2.060 -40.436 1.00 67.00 100 LEU A N 1
ATOM 824 C CA . LEU A 1 100 ? 18.985 2.162 -40.435 1.00 67.00 100 LEU A CA 1
ATOM 825 C C . LEU A 1 100 ? 18.342 1.152 -39.468 1.00 67.00 100 LEU A C 1
ATOM 827 O O . LEU A 1 100 ? 17.452 1.525 -38.711 1.00 67.00 100 LEU A O 1
ATOM 831 N N . TRP A 1 101 ? 18.817 -0.098 -39.453 1.00 67.31 101 TRP A N 1
ATOM 832 C CA . TRP A 1 101 ? 18.342 -1.134 -38.528 1.00 67.31 101 TRP A CA 1
ATOM 833 C C . TRP A 1 101 ? 18.679 -0.807 -37.064 1.00 67.31 101 TRP A C 1
ATOM 835 O O . TRP A 1 101 ? 17.826 -0.928 -36.190 1.00 67.31 101 TRP A O 1
ATOM 845 N N . TYR A 1 102 ? 19.895 -0.321 -36.794 1.00 67.00 102 TYR A N 1
ATOM 846 C CA . TYR A 1 102 ? 20.338 0.041 -35.445 1.00 67.00 102 TYR A CA 1
ATOM 847 C C . TYR A 1 102 ? 19.509 1.192 -34.844 1.00 67.00 102 TYR A C 1
ATOM 849 O O . TYR A 1 102 ? 19.036 1.087 -33.715 1.00 67.00 102 TYR A O 1
ATOM 857 N N . GLN A 1 103 ? 19.276 2.269 -35.603 1.00 64.44 103 GLN A N 1
ATOM 858 C CA . GLN A 1 103 ? 18.531 3.438 -35.111 1.00 64.44 103 GLN A CA 1
ATOM 859 C C . GLN A 1 103 ? 17.020 3.200 -35.007 1.00 64.44 103 GLN A C 1
ATOM 861 O O . GLN A 1 103 ? 16.379 3.713 -34.094 1.00 64.44 103 GLN A O 1
ATOM 866 N N . VAL A 1 104 ? 16.422 2.460 -35.947 1.00 61.69 104 VAL A N 1
ATOM 867 C CA . VAL A 1 104 ? 14.957 2.323 -36.002 1.00 61.69 104 VAL A CA 1
ATOM 868 C C . VAL A 1 104 ? 14.456 1.172 -35.138 1.00 61.69 104 VAL A C 1
ATOM 870 O O . VAL A 1 104 ? 13.493 1.374 -34.402 1.00 61.69 104 VAL A O 1
ATOM 873 N N . ASP A 1 105 ? 15.109 0.009 -35.188 1.00 61.41 105 ASP A N 1
ATOM 874 C CA . ASP A 1 105 ? 14.594 -1.210 -34.553 1.00 61.41 105 ASP A CA 1
ATOM 875 C C . ASP A 1 105 ? 15.251 -1.504 -33.199 1.00 61.41 105 ASP A C 1
ATOM 877 O O . ASP A 1 105 ? 14.665 -2.220 -32.396 1.00 61.41 105 ASP A O 1
ATOM 881 N N . HIS A 1 106 ? 16.458 -0.988 -32.923 1.00 65.94 106 HIS A N 1
ATOM 882 C CA . HIS A 1 106 ? 17.183 -1.317 -31.689 1.00 65.94 106 HIS A CA 1
ATOM 883 C C . HIS A 1 106 ? 17.050 -0.247 -30.602 1.00 65.94 106 HIS A C 1
ATOM 885 O O . HIS A 1 106 ? 16.720 -0.579 -29.465 1.00 65.94 106 HIS A O 1
ATOM 891 N N . GLU A 1 107 ? 17.287 1.028 -30.925 1.00 68.88 107 GLU A N 1
ATOM 892 C CA . GLU A 1 107 ? 17.178 2.120 -29.943 1.00 68.88 107 GLU A CA 1
ATOM 893 C C . GLU A 1 107 ? 15.724 2.372 -29.526 1.00 68.88 107 GLU A C 1
ATOM 895 O O . GLU A 1 107 ? 15.440 2.414 -28.329 1.00 68.88 107 GLU A O 1
ATOM 900 N N . ASN A 1 108 ? 14.794 2.449 -30.488 1.00 73.50 108 ASN A N 1
ATOM 901 C CA . ASN A 1 108 ? 13.376 2.665 -30.179 1.00 73.50 108 ASN A CA 1
ATOM 902 C C . ASN A 1 108 ? 12.772 1.495 -29.391 1.00 73.50 108 ASN A C 1
ATOM 904 O O . ASN A 1 108 ? 12.051 1.736 -28.429 1.00 73.50 108 ASN A O 1
ATOM 908 N N . ASP A 1 109 ? 13.099 0.246 -29.746 1.00 81.44 109 ASP A N 1
ATOM 909 C CA . ASP A 1 109 ? 12.632 -0.936 -29.006 1.00 81.44 109 ASP A CA 1
ATOM 910 C C . ASP A 1 109 ? 13.213 -0.960 -27.585 1.00 81.44 109 ASP A C 1
ATOM 912 O O . ASP A 1 109 ? 12.500 -1.223 -26.619 1.00 81.44 109 ASP A O 1
ATOM 916 N N . LEU A 1 110 ? 14.501 -0.645 -27.401 1.00 82.56 110 LEU A N 1
ATOM 917 C CA . LEU A 1 110 ? 15.100 -0.597 -26.063 1.00 82.56 110 LEU A CA 1
ATOM 918 C C . LEU A 1 110 ? 14.489 0.503 -25.189 1.00 82.56 110 LEU A C 1
ATOM 920 O O . LEU A 1 110 ? 14.208 0.244 -24.018 1.00 82.56 110 LEU A O 1
ATOM 924 N N . ASP A 1 111 ? 14.267 1.697 -25.737 1.00 82.94 111 ASP A N 1
ATOM 925 C CA . ASP A 1 111 ? 13.660 2.805 -24.997 1.00 82.94 111 ASP A CA 1
ATOM 926 C C . ASP A 1 111 ? 12.176 2.538 -24.691 1.00 82.94 111 ASP A C 1
ATOM 928 O O . ASP A 1 111 ? 11.728 2.796 -23.572 1.00 82.94 111 ASP A O 1
ATOM 932 N N . GLU A 1 112 ? 11.429 1.931 -25.618 1.00 86.12 112 GLU A N 1
ATOM 933 C CA . GLU A 1 112 ? 10.048 1.487 -25.390 1.00 86.12 112 GLU A CA 1
ATOM 934 C C . GLU A 1 112 ? 9.970 0.396 -24.309 1.00 86.12 112 GLU A C 1
ATOM 936 O O . GLU A 1 112 ? 9.105 0.442 -23.429 1.00 86.12 112 GLU A O 1
ATOM 941 N N . ASN A 1 113 ? 10.907 -0.555 -24.310 1.00 86.31 113 ASN A N 1
ATOM 942 C CA . ASN A 1 113 ? 10.990 -1.591 -23.283 1.00 86.31 113 ASN A CA 1
ATOM 943 C C . ASN A 1 113 ? 11.334 -1.009 -21.903 1.00 86.31 113 ASN A C 1
ATOM 945 O O . ASN A 1 113 ? 10.718 -1.399 -20.911 1.00 86.31 113 ASN A O 1
ATOM 949 N N . ILE A 1 114 ? 12.279 -0.063 -21.821 1.00 86.75 114 ILE A N 1
ATOM 950 C CA . ILE A 1 114 ? 12.606 0.640 -20.567 1.00 86.75 114 ILE A CA 1
ATOM 951 C C . ILE A 1 114 ? 11.363 1.361 -20.041 1.00 86.75 114 ILE A C 1
ATOM 953 O O . ILE A 1 114 ? 10.969 1.147 -18.894 1.00 86.75 114 ILE A O 1
ATOM 957 N N . TYR A 1 115 ? 10.701 2.134 -20.902 1.00 86.50 115 TYR A N 1
ATOM 958 C CA . TYR A 1 115 ? 9.478 2.850 -20.557 1.00 86.50 115 TYR A CA 1
ATOM 959 C C . TYR A 1 115 ? 8.367 1.908 -20.070 1.00 86.50 115 TYR A C 1
ATOM 961 O O . TYR A 1 115 ? 7.693 2.184 -19.079 1.00 86.50 115 TYR A O 1
ATOM 969 N N . THR A 1 116 ? 8.205 0.754 -20.721 1.00 87.88 116 THR A N 1
ATOM 970 C CA . THR A 1 116 ? 7.222 -0.267 -20.329 1.00 87.88 116 THR A CA 1
ATOM 971 C C . THR A 1 116 ? 7.512 -0.830 -18.937 1.00 87.88 116 THR A C 1
ATOM 973 O O . THR A 1 116 ? 6.591 -1.004 -18.136 1.00 87.88 116 THR A O 1
ATOM 976 N N . VAL A 1 117 ? 8.782 -1.090 -18.613 1.00 89.00 117 VAL A N 1
ATOM 977 C CA . VAL A 1 117 ? 9.180 -1.567 -17.279 1.00 89.00 117 VAL A CA 1
ATOM 978 C C . VAL A 1 117 ? 8.931 -0.496 -16.211 1.00 89.00 117 VAL A C 1
ATOM 980 O O . VAL A 1 117 ? 8.424 -0.816 -15.133 1.00 89.00 117 VAL A O 1
ATOM 983 N N . GLU A 1 118 ? 9.217 0.773 -16.505 1.00 87.38 118 GLU A N 1
ATOM 984 C CA . GLU A 1 118 ? 8.922 1.895 -15.603 1.00 87.38 118 GLU A CA 1
ATOM 985 C C . GLU A 1 118 ? 7.413 2.054 -15.361 1.00 87.38 118 GLU A C 1
ATOM 987 O O . GLU A 1 118 ? 6.980 2.178 -14.213 1.00 87.38 118 GLU A O 1
ATOM 992 N N . GLN A 1 119 ? 6.586 1.956 -16.407 1.00 86.38 119 GLN A N 1
ATOM 993 C CA . GLN A 1 119 ? 5.129 1.960 -16.254 1.00 86.38 119 GLN A CA 1
ATOM 994 C C . GLN A 1 119 ? 4.633 0.781 -15.409 1.00 86.38 119 GLN A C 1
ATOM 996 O O . GLN A 1 119 ? 3.782 0.960 -14.535 1.00 86.38 119 GLN A O 1
ATOM 1001 N N . ALA A 1 120 ? 5.162 -0.424 -15.642 1.00 87.94 120 ALA A N 1
ATOM 1002 C CA . ALA A 1 120 ? 4.801 -1.609 -14.871 1.00 87.94 120 ALA A CA 1
ATOM 1003 C C . ALA A 1 120 ? 5.119 -1.430 -13.379 1.00 87.94 120 ALA A C 1
ATOM 1005 O O . ALA A 1 120 ? 4.313 -1.814 -12.528 1.00 87.94 120 ALA A O 1
ATOM 1006 N N . ARG A 1 121 ? 6.245 -0.781 -13.054 1.00 88.88 121 ARG A N 1
ATOM 1007 C CA . ARG A 1 121 ? 6.600 -0.403 -11.680 1.00 88.88 121 ARG A CA 1
ATOM 1008 C C . ARG A 1 121 ? 5.566 0.544 -11.067 1.00 88.88 121 ARG A C 1
ATOM 1010 O O . ARG A 1 121 ? 5.075 0.271 -9.975 1.00 88.88 121 ARG A O 1
ATOM 1017 N N . THR A 1 122 ? 5.177 1.608 -11.769 1.00 88.56 122 THR A N 1
ATOM 1018 C CA . THR A 1 122 ? 4.136 2.545 -11.300 1.00 88.56 122 THR A CA 1
ATOM 1019 C C . THR A 1 122 ? 2.791 1.848 -11.065 1.00 88.56 122 THR A C 1
ATOM 1021 O O . THR A 1 122 ? 2.127 2.087 -10.053 1.00 88.56 122 THR A O 1
ATOM 1024 N N . ILE A 1 123 ? 2.392 0.943 -11.964 1.00 88.94 123 ILE A N 1
ATOM 1025 C CA . ILE A 1 123 ? 1.175 0.129 -11.813 1.00 88.94 123 ILE A CA 1
ATOM 1026 C C . ILE A 1 123 ? 1.280 -0.761 -10.570 1.00 88.94 123 ILE A C 1
ATOM 1028 O O . ILE A 1 123 ? 0.328 -0.859 -9.797 1.00 88.94 123 ILE A O 1
ATOM 1032 N N . ALA A 1 124 ? 2.432 -1.387 -10.333 1.00 90.69 124 ALA A N 1
ATOM 1033 C CA . ALA A 1 124 ? 2.633 -2.215 -9.151 1.00 90.69 124 ALA A CA 1
ATOM 1034 C C . ALA A 1 124 ? 2.546 -1.407 -7.846 1.00 90.69 124 ALA A C 1
ATOM 1036 O O . ALA A 1 124 ? 1.872 -1.848 -6.914 1.00 90.69 124 ALA A O 1
ATOM 1037 N N . CYS A 1 125 ? 3.139 -0.207 -7.790 1.00 90.31 125 CYS A N 1
ATOM 1038 C CA . CYS A 1 125 ? 3.006 0.699 -6.642 1.00 90.31 125 CYS A CA 1
ATOM 1039 C C . CYS A 1 125 ? 1.538 1.045 -6.366 1.00 90.31 125 CYS A C 1
ATOM 1041 O O . CYS A 1 125 ? 1.060 0.923 -5.237 1.00 90.31 125 CYS A O 1
ATOM 1043 N N . GLY A 1 126 ? 0.790 1.423 -7.405 1.00 91.19 126 GLY A N 1
ATOM 1044 C CA . GLY A 1 126 ? -0.633 1.709 -7.264 1.00 91.19 126 GLY A CA 1
ATOM 1045 C C . GLY A 1 126 ? -1.443 0.485 -6.830 1.00 91.19 126 GLY A C 1
ATOM 1046 O O . GLY A 1 126 ? -2.275 0.586 -5.932 1.00 91.19 126 GLY A O 1
ATOM 1047 N N . ALA A 1 127 ? -1.168 -0.697 -7.385 1.00 92.12 127 ALA A N 1
ATOM 1048 C CA . ALA A 1 127 ? -1.822 -1.944 -6.985 1.00 92.12 127 ALA A CA 1
ATOM 1049 C C . ALA A 1 127 ? -1.541 -2.319 -5.517 1.00 92.12 127 ALA A C 1
ATOM 1051 O O . ALA A 1 127 ? -2.462 -2.721 -4.799 1.00 92.12 127 ALA A O 1
ATOM 1052 N N . ALA A 1 128 ? -0.306 -2.142 -5.045 1.00 94.06 128 ALA A N 1
ATOM 1053 C CA . ALA A 1 128 ? 0.054 -2.340 -3.644 1.00 94.06 128 ALA A CA 1
ATOM 1054 C C . ALA A 1 128 ? -0.687 -1.352 -2.728 1.00 94.06 128 ALA A C 1
ATOM 1056 O O . ALA A 1 128 ? -1.306 -1.771 -1.749 1.00 94.06 128 ALA A O 1
ATOM 1057 N N . ALA A 1 129 ? -0.745 -0.067 -3.096 1.00 92.88 129 ALA A N 1
ATOM 1058 C CA . ALA A 1 129 ? -1.489 0.949 -2.348 1.00 92.88 129 ALA A CA 1
ATOM 1059 C C . ALA A 1 129 ? -2.987 0.603 -2.250 1.00 92.88 129 ALA A C 1
ATOM 1061 O O . ALA A 1 129 ? -3.587 0.674 -1.177 1.00 92.88 129 ALA A O 1
ATOM 1062 N N . MET A 1 130 ? -3.598 0.158 -3.352 1.00 92.81 130 MET A N 1
ATOM 1063 C CA . MET A 1 130 ? -4.991 -0.304 -3.370 1.00 92.81 130 MET A CA 1
ATOM 1064 C C . MET A 1 130 ? -5.216 -1.515 -2.466 1.00 92.81 130 MET A C 1
ATOM 1066 O O . MET A 1 130 ? -6.244 -1.594 -1.794 1.00 92.81 130 MET A O 1
ATOM 1070 N N . THR A 1 131 ? -4.262 -2.446 -2.449 1.00 94.69 131 THR A N 1
ATOM 1071 C CA . THR A 1 131 ? -4.313 -3.647 -1.609 1.00 94.69 131 THR A CA 1
ATOM 1072 C C . THR A 1 131 ? -4.250 -3.271 -0.130 1.00 94.69 131 THR A C 1
ATOM 1074 O O . THR A 1 131 ? -5.060 -3.764 0.649 1.00 94.69 131 THR A O 1
ATOM 1077 N N . ALA A 1 132 ? -3.385 -2.325 0.250 1.00 94.81 132 ALA A N 1
ATOM 1078 C CA . ALA A 1 132 ? -3.316 -1.795 1.612 1.00 94.81 132 ALA A CA 1
ATOM 1079 C C . ALA A 1 132 ? -4.630 -1.112 2.038 1.00 94.81 132 ALA A C 1
ATOM 1081 O O . ALA A 1 132 ? -5.157 -1.371 3.120 1.00 94.81 132 ALA A O 1
ATOM 1082 N N . VAL A 1 133 ? -5.229 -0.300 1.159 1.00 94.56 133 VAL A N 1
ATOM 1083 C CA . VAL A 1 133 ? -6.532 0.335 1.430 1.00 94.56 133 VAL A CA 1
ATOM 1084 C C . VAL A 1 133 ? -7.653 -0.701 1.555 1.00 94.56 133 VAL A C 1
ATOM 1086 O O . VAL A 1 133 ? -8.512 -0.578 2.428 1.00 94.56 133 VAL A O 1
ATOM 1089 N N . ALA A 1 134 ? -7.647 -1.739 0.717 1.00 93.88 134 ALA A N 1
ATOM 1090 C CA . ALA A 1 134 ? -8.599 -2.840 0.815 1.00 93.88 134 ALA A CA 1
ATOM 1091 C C . ALA A 1 134 ? -8.413 -3.645 2.113 1.00 93.88 134 ALA A C 1
ATOM 1093 O O . ALA A 1 134 ? -9.404 -4.029 2.735 1.00 93.88 134 ALA A O 1
ATOM 1094 N N . ALA A 1 135 ? -7.167 -3.850 2.556 1.00 94.31 135 ALA A N 1
ATOM 1095 C CA . ALA A 1 135 ? -6.858 -4.476 3.838 1.00 94.31 135 ALA A CA 1
ATOM 1096 C C . ALA A 1 135 ? -7.447 -3.670 5.004 1.00 94.31 135 ALA A C 1
ATOM 1098 O O . ALA A 1 135 ? -8.093 -4.257 5.869 1.00 94.31 135 ALA A O 1
ATOM 1099 N N . LEU A 1 136 ? -7.318 -2.337 4.981 1.00 95.19 136 LEU A N 1
ATOM 1100 C CA . LEU A 1 136 ? -7.932 -1.452 5.975 1.00 95.19 136 LEU A CA 1
ATOM 1101 C C . LEU A 1 136 ? -9.467 -1.505 5.937 1.00 95.19 136 LEU A C 1
ATOM 1103 O O . LEU A 1 136 ? -10.111 -1.584 6.981 1.00 95.19 136 LEU A O 1
ATOM 1107 N N . GLU A 1 137 ? -10.080 -1.486 4.749 1.00 94.00 137 GLU A N 1
ATOM 1108 C CA . GLU A 1 137 ? -11.539 -1.611 4.623 1.00 94.00 137 GLU A CA 1
ATOM 1109 C C . GLU A 1 137 ? -12.059 -2.940 5.187 1.00 94.00 137 GLU A C 1
ATOM 1111 O O . GLU A 1 137 ? -13.103 -2.950 5.842 1.00 94.00 137 GLU A O 1
ATOM 1116 N N . ALA A 1 138 ? -11.353 -4.044 4.924 1.00 92.94 138 ALA A N 1
ATOM 1117 C CA . ALA A 1 138 ? -11.690 -5.363 5.451 1.00 92.94 138 ALA A CA 1
ATOM 1118 C C . ALA A 1 138 ? -11.476 -5.428 6.966 1.00 92.94 138 ALA A C 1
ATOM 1120 O O . ALA A 1 138 ? -12.318 -5.954 7.684 1.00 92.94 138 ALA A O 1
ATOM 1121 N N . PHE A 1 139 ? -10.398 -4.825 7.461 1.00 94.06 139 PHE A N 1
ATOM 1122 C CA . PHE A 1 139 ? -10.123 -4.737 8.886 1.00 94.06 139 PHE A CA 1
ATOM 1123 C C . PHE A 1 139 ? -11.225 -3.975 9.640 1.00 94.06 139 PHE A C 1
ATOM 1125 O O . PHE A 1 139 ? -11.732 -4.451 10.651 1.00 94.06 139 PHE A O 1
ATOM 1132 N N . ILE A 1 140 ? -11.703 -2.851 9.099 1.00 93.06 140 ILE A N 1
ATOM 1133 C CA . ILE A 1 140 ? -12.844 -2.118 9.670 1.00 93.06 140 ILE A CA 1
ATOM 1134 C C . ILE A 1 140 ? -14.124 -2.970 9.672 1.00 93.06 140 ILE A C 1
ATOM 1136 O O . ILE A 1 140 ? -14.906 -2.877 10.619 1.00 93.06 140 ILE A O 1
ATOM 1140 N N . ASP A 1 141 ? -14.354 -3.791 8.641 1.00 91.94 141 ASP A N 1
ATOM 1141 C CA . ASP A 1 141 ? -15.492 -4.723 8.614 1.00 91.94 141 ASP A CA 1
ATOM 1142 C C . ASP A 1 141 ? -15.358 -5.830 9.669 1.00 91.94 141 ASP A C 1
ATOM 1144 O O . ASP A 1 141 ? -16.367 -6.206 10.270 1.00 91.94 141 ASP A O 1
ATOM 1148 N N . ASP A 1 142 ? -14.141 -6.327 9.899 1.00 91.25 142 ASP A N 1
ATOM 1149 C CA . ASP A 1 142 ? -13.840 -7.346 10.909 1.00 91.25 142 ASP A CA 1
ATOM 1150 C C . ASP A 1 142 ? -14.063 -6.792 12.333 1.00 91.25 142 ASP A C 1
ATOM 1152 O O . ASP A 1 142 ? -14.579 -7.493 13.200 1.00 91.25 142 ASP A O 1
ATOM 1156 N N . LEU A 1 143 ? -13.801 -5.498 12.560 1.00 90.19 143 LEU A N 1
ATOM 1157 C CA . LEU A 1 143 ? -14.100 -4.802 13.823 1.00 90.19 143 LEU A CA 1
ATOM 1158 C C . LEU A 1 143 ? -15.586 -4.441 14.019 1.00 90.19 143 LEU A C 1
ATOM 1160 O O . LEU A 1 143 ? -16.021 -4.050 15.120 1.00 90.19 143 LEU A O 1
ATOM 1164 N N . ALA A 1 144 ? -16.372 -4.482 12.946 1.00 86.69 144 ALA A N 1
ATOM 1165 C CA . ALA A 1 144 ? -17.761 -4.066 12.971 1.00 86.69 144 ALA A CA 1
ATOM 1166 C C . ALA A 1 144 ? -18.654 -5.160 13.596 1.00 86.69 144 ALA A C 1
ATOM 1168 O O . ALA A 1 144 ? -18.400 -6.352 13.435 1.00 86.69 144 ALA A O 1
ATOM 1169 N N . PRO A 1 145 ? -19.749 -4.798 14.296 1.00 82.31 145 PRO A N 1
ATOM 1170 C CA . PRO A 1 145 ? -20.641 -5.789 14.895 1.00 82.31 145 PRO A CA 1
ATOM 1171 C C . PRO A 1 145 ? -21.212 -6.749 13.834 1.00 82.31 145 PRO A C 1
ATOM 1173 O O . PRO A 1 145 ? -21.482 -6.297 12.714 1.00 82.31 145 PRO A O 1
ATOM 1176 N N . PRO A 1 146 ? -21.522 -8.017 14.172 1.00 75.94 146 PRO A N 1
ATOM 1177 C CA . PRO A 1 146 ? -21.996 -9.024 13.211 1.00 75.94 146 PRO A CA 1
ATOM 1178 C C . PRO A 1 146 ? -23.222 -8.602 12.383 1.00 75.94 146 PRO A C 1
ATOM 1180 O O . PRO A 1 146 ? -23.377 -9.028 11.243 1.00 75.94 146 PRO A O 1
ATOM 1183 N N . ASN A 1 147 ? -24.069 -7.726 12.937 1.00 77.25 147 ASN A N 1
ATOM 1184 C CA . ASN A 1 147 ? -25.305 -7.240 12.310 1.00 77.25 147 ASN A CA 1
ATOM 1185 C C . ASN A 1 147 ? -25.172 -5.853 11.662 1.00 77.25 147 ASN A C 1
ATOM 1187 O O . ASN A 1 147 ? -26.167 -5.255 11.247 1.00 77.25 147 ASN A O 1
ATOM 1191 N N . SER A 1 148 ? -23.965 -5.297 11.611 1.00 78.12 148 SER A N 1
ATOM 1192 C CA . SER A 1 148 ? -23.738 -3.999 10.988 1.00 78.12 148 SER A CA 1
ATOM 1193 C C . SER A 1 148 ? -23.755 -4.103 9.462 1.00 78.12 148 SER A C 1
ATOM 1195 O O . SER A 1 148 ? -23.357 -5.102 8.860 1.00 78.12 148 SER A O 1
ATOM 1197 N N . SER A 1 149 ? -24.240 -3.049 8.803 1.00 76.19 149 SER A N 1
ATOM 1198 C CA . SER A 1 149 ? -24.175 -2.970 7.346 1.00 76.19 149 SER A CA 1
ATOM 1199 C C . SER A 1 149 ? -22.715 -2.861 6.907 1.00 76.19 149 SER A C 1
ATOM 1201 O O . SER A 1 149 ? -22.083 -1.828 7.115 1.00 76.19 149 SER A O 1
ATOM 1203 N N . ARG A 1 150 ? -22.209 -3.898 6.232 1.00 79.38 150 ARG A N 1
ATOM 1204 C CA . ARG A 1 150 ? -20.883 -3.912 5.580 1.00 79.38 150 ARG A CA 1
ATOM 1205 C C . ARG A 1 150 ? -20.855 -3.149 4.248 1.00 79.38 150 ARG A C 1
ATOM 1207 O O . ARG A 1 150 ? -19.836 -3.067 3.572 1.00 79.38 150 ARG A O 1
ATOM 1214 N N . ARG A 1 151 ? -21.997 -2.587 3.827 1.00 80.44 151 ARG A N 1
ATOM 1215 C CA . ARG A 1 151 ? -22.110 -1.827 2.573 1.00 80.44 151 ARG A CA 1
ATOM 1216 C C . ARG A 1 151 ? -21.597 -0.397 2.746 1.00 80.4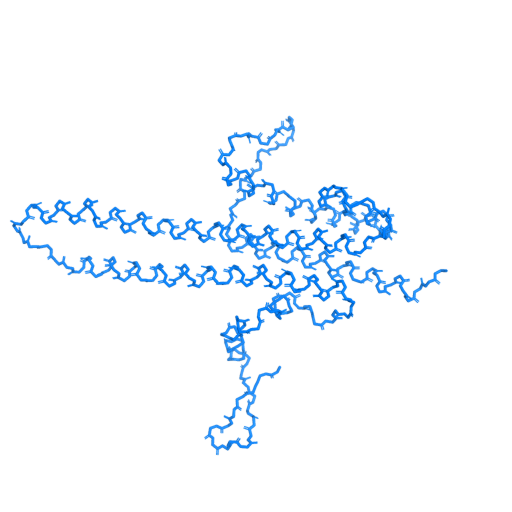4 151 ARG A C 1
ATOM 1218 O O . ARG A 1 151 ? -22.021 0.311 3.665 1.00 80.44 151 ARG A O 1
ATOM 1225 N N . GLY A 1 152 ? -20.774 0.050 1.802 1.00 81.94 152 GLY A N 1
ATOM 1226 C CA . GLY A 1 152 ? -20.216 1.405 1.729 1.00 81.94 152 GLY A CA 1
ATOM 1227 C C . GLY A 1 152 ? -18.705 1.378 1.497 1.00 81.94 152 GLY A C 1
ATOM 1228 O O . GLY A 1 152 ? -18.071 0.365 1.756 1.00 81.94 152 GLY A O 1
ATOM 1229 N N . GLY A 1 153 ? -18.130 2.470 0.989 1.00 87.69 153 GLY A N 1
ATOM 1230 C CA . GLY A 1 153 ? -16.669 2.605 0.879 1.00 87.69 153 GLY A CA 1
ATOM 1231 C C . GLY A 1 153 ? -16.009 2.968 2.214 1.00 87.69 153 GLY A C 1
ATOM 1232 O O . GLY A 1 153 ? -16.716 3.310 3.167 1.00 87.69 153 GLY A O 1
ATOM 1233 N N . LEU A 1 154 ? -14.670 2.967 2.251 1.00 90.56 154 LEU A N 1
ATOM 1234 C CA . LEU A 1 154 ? -13.837 3.242 3.431 1.00 90.56 154 LEU A CA 1
ATOM 1235 C C . LEU A 1 154 ? -14.368 4.352 4.344 1.00 90.56 154 LEU A C 1
ATOM 1237 O O . LEU A 1 154 ? -14.591 4.118 5.523 1.00 90.56 154 LEU A O 1
ATOM 1241 N N . HIS A 1 155 ? -14.633 5.543 3.801 1.00 91.25 155 HIS A N 1
ATOM 1242 C CA . HIS A 1 155 ? -15.105 6.682 4.595 1.00 91.25 155 HIS A CA 1
ATOM 1243 C C . HIS A 1 155 ? -16.415 6.381 5.335 1.00 91.25 155 HIS A C 1
ATOM 1245 O O . HIS A 1 155 ? -16.579 6.759 6.486 1.00 91.25 155 HIS A O 1
ATOM 1251 N N . ILE A 1 156 ? -17.369 5.701 4.694 1.00 91.06 156 ILE A N 1
ATOM 1252 C CA . ILE A 1 156 ? -18.656 5.380 5.326 1.00 91.06 156 ILE A CA 1
ATOM 1253 C C . ILE A 1 156 ? -18.442 4.358 6.446 1.00 91.06 156 ILE A C 1
ATOM 1255 O O . ILE A 1 156 ? -19.024 4.499 7.522 1.00 91.06 156 ILE A O 1
ATOM 1259 N N . LYS A 1 157 ? -17.614 3.338 6.193 1.00 93.19 157 LYS A N 1
ATOM 1260 C CA . LYS A 1 157 ? -17.270 2.316 7.185 1.00 93.19 157 LYS A CA 1
ATOM 1261 C C . LYS A 1 157 ? -16.555 2.941 8.387 1.00 93.19 157 LYS A C 1
ATOM 1263 O O . LYS A 1 157 ? -16.995 2.738 9.516 1.00 93.19 157 LYS A O 1
ATOM 1268 N N . MET A 1 158 ? -15.553 3.786 8.139 1.00 94.00 158 MET A N 1
ATOM 1269 C CA . MET A 1 158 ? -14.829 4.493 9.193 1.00 94.00 158 MET A CA 1
ATOM 1270 C C . MET A 1 158 ? -15.751 5.407 10.000 1.00 94.00 158 MET A C 1
ATOM 1272 O O . MET A 1 158 ? -15.774 5.305 11.218 1.00 94.00 158 MET A O 1
ATOM 1276 N N . SER A 1 159 ? -16.571 6.254 9.365 1.00 92.38 159 SER A N 1
ATOM 1277 C CA . SER A 1 159 ? -17.472 7.150 10.107 1.00 92.38 159 SER A CA 1
ATOM 1278 C C . SER A 1 159 ? -18.425 6.385 11.033 1.00 92.38 159 SER A C 1
ATOM 1280 O O . SER A 1 159 ? -18.723 6.854 12.129 1.00 92.38 159 SER A O 1
ATOM 1282 N N . ARG A 1 160 ? -18.901 5.197 10.626 1.00 91.12 160 ARG A N 1
ATOM 1283 C CA . ARG A 1 160 ? -19.720 4.334 11.497 1.00 91.12 160 ARG A CA 1
ATOM 1284 C C . ARG A 1 160 ? -18.924 3.821 12.693 1.00 91.12 160 ARG A C 1
ATOM 1286 O O . ARG A 1 160 ? -19.449 3.836 13.802 1.00 91.12 160 ARG A O 1
ATOM 1293 N N . LEU A 1 161 ? -17.688 3.382 12.468 1.00 91.31 161 LEU A N 1
ATOM 1294 C CA . LEU A 1 161 ? -16.813 2.898 13.530 1.00 91.31 161 LEU A CA 1
ATOM 1295 C C . LEU A 1 161 ? -16.446 4.023 14.511 1.00 91.31 161 LEU A C 1
ATOM 1297 O O . LEU A 1 161 ? -16.606 3.848 15.715 1.00 91.31 161 LEU A O 1
ATOM 1301 N N . LEU A 1 162 ? -16.080 5.206 14.011 1.00 92.56 162 LEU A N 1
ATOM 1302 C CA . LEU A 1 162 ? -15.787 6.387 14.831 1.00 92.56 162 LEU A CA 1
ATOM 1303 C C . LEU A 1 162 ? -17.000 6.846 15.643 1.00 92.56 162 LEU A C 1
ATOM 1305 O O . LEU A 1 162 ? -16.849 7.219 16.798 1.00 92.56 162 LEU A O 1
ATOM 1309 N N . ASN A 1 163 ? -18.215 6.771 15.095 1.00 91.38 163 ASN A N 1
ATOM 1310 C CA . ASN A 1 163 ? -19.426 7.065 15.868 1.00 91.38 163 ASN A CA 1
ATOM 1311 C C . ASN A 1 163 ? -19.656 6.069 17.018 1.00 91.38 163 ASN A C 1
ATOM 1313 O O . ASN A 1 163 ? -20.286 6.438 18.003 1.00 91.38 163 ASN A O 1
ATOM 1317 N N . ARG A 1 164 ? -19.176 4.824 16.892 1.00 88.69 164 ARG A N 1
ATOM 1318 C CA . ARG A 1 164 ? -19.262 3.808 17.952 1.00 88.69 164 ARG A CA 1
ATOM 1319 C C . ARG A 1 164 ? -18.203 4.028 19.026 1.00 88.69 164 ARG A C 1
ATOM 1321 O O . ARG A 1 164 ? -18.522 3.938 20.200 1.00 88.69 164 ARG A O 1
ATOM 1328 N N . ILE A 1 165 ? -16.962 4.273 18.607 1.00 90.56 165 ILE A N 1
ATOM 1329 C CA . ILE A 1 165 ? -15.832 4.522 19.513 1.00 90.56 165 ILE A CA 1
ATOM 1330 C C . ILE A 1 165 ? -16.016 5.862 20.243 1.00 90.56 165 ILE A C 1
ATOM 1332 O O . ILE A 1 165 ? -15.611 5.992 21.389 1.00 90.56 165 ILE A O 1
ATOM 1336 N N . ALA A 1 166 ? -16.657 6.835 19.587 1.00 91.75 166 ALA A N 1
ATOM 1337 C CA . ALA A 1 166 ? -16.874 8.193 20.077 1.00 91.75 166 ALA A CA 1
ATOM 1338 C C . ALA A 1 166 ? -15.581 8.882 20.574 1.00 91.75 166 ALA A C 1
ATOM 1340 O O . ALA A 1 166 ? -15.551 9.389 21.696 1.00 91.75 166 ALA A O 1
ATOM 1341 N N . PRO A 1 167 ? -14.507 8.925 19.755 1.00 91.62 167 PRO A N 1
ATOM 1342 C CA . PRO A 1 167 ? -13.263 9.557 20.167 1.00 91.62 167 PRO A CA 1
ATOM 1343 C C . PRO A 1 167 ? -13.414 11.084 20.292 1.00 91.62 167 PRO A C 1
ATOM 1345 O O . PRO A 1 167 ? -14.352 11.664 19.726 1.00 91.62 167 PRO A O 1
ATOM 1348 N N . PRO A 1 168 ? -12.472 11.749 20.985 1.00 93.62 168 PRO A N 1
ATOM 1349 C CA . PRO A 1 168 ? -12.383 13.204 21.030 1.00 93.62 168 PRO A CA 1
ATOM 1350 C C . PRO A 1 168 ? -12.464 13.860 19.634 1.00 93.62 168 PRO A C 1
ATOM 1352 O O . PRO A 1 168 ? -11.982 13.278 18.657 1.00 93.62 168 PRO A O 1
ATOM 1355 N N . PRO A 1 169 ? -13.090 15.049 19.498 1.00 93.44 169 PRO A N 1
ATOM 1356 C CA . PRO A 1 169 ? -13.342 15.667 18.191 1.00 93.44 169 PRO A CA 1
ATOM 1357 C C . PRO A 1 169 ? -12.091 15.961 17.351 1.00 93.44 169 PRO A C 1
ATOM 1359 O O . PRO A 1 169 ? -12.153 15.884 16.127 1.00 93.44 169 PRO A O 1
ATOM 1362 N N . ASP A 1 170 ? -10.980 16.298 17.999 1.00 94.62 170 ASP A N 1
ATOM 1363 C CA . ASP A 1 170 ? -9.660 16.500 17.398 1.00 94.62 170 ASP A CA 1
ATOM 1364 C C . ASP A 1 170 ? -9.133 15.198 16.786 1.00 94.62 170 ASP A C 1
ATOM 1366 O O . ASP A 1 170 ? -8.937 15.124 15.5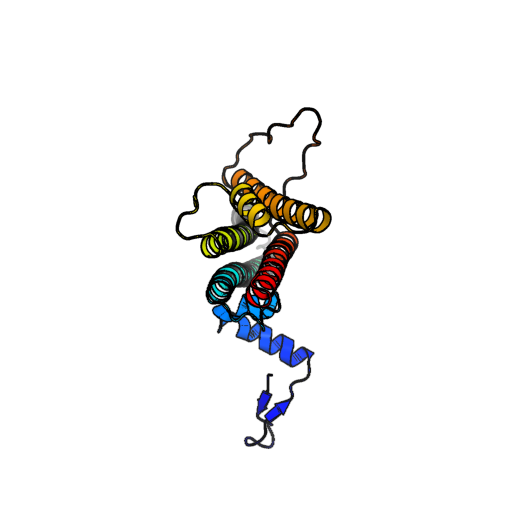75 1.00 94.62 170 ASP A O 1
ATOM 1370 N N . ILE A 1 171 ? -9.066 14.131 17.585 1.00 93.00 171 ILE A N 1
ATOM 1371 C CA . ILE A 1 171 ? -8.631 12.800 17.138 1.00 93.00 171 ILE A CA 1
ATOM 1372 C C . ILE A 1 171 ? -9.523 12.286 16.003 1.00 93.00 171 ILE A C 1
ATOM 1374 O O . ILE A 1 171 ? -9.049 11.729 15.013 1.00 93.00 171 ILE A O 1
ATOM 1378 N N . ARG A 1 172 ? -10.840 12.491 16.121 1.00 94.69 172 ARG A N 1
ATOM 1379 C CA . ARG A 1 172 ? -11.798 12.139 15.071 1.00 94.69 172 ARG A CA 1
ATOM 1380 C C . ARG A 1 172 ? -11.461 12.835 13.753 1.00 94.69 172 ARG A C 1
ATOM 1382 O O . ARG A 1 172 ? -11.477 12.184 12.711 1.00 94.69 172 ARG A O 1
ATOM 1389 N N . SER A 1 173 ? -11.213 14.142 13.807 1.00 93.56 173 SER A N 1
ATOM 1390 C CA . SER A 1 173 ? -10.891 14.951 12.632 1.00 93.56 173 SER A CA 1
ATOM 1391 C C . SER A 1 173 ? -9.609 14.464 11.961 1.00 93.56 173 SER A C 1
ATOM 1393 O O . SER A 1 173 ? -9.578 14.347 10.736 1.00 93.56 173 SER A O 1
ATOM 1395 N N . ASP A 1 174 ? -8.587 14.130 12.748 1.00 94.56 174 ASP A N 1
ATOM 1396 C CA . ASP A 1 174 ? -7.305 13.642 12.235 1.00 94.56 174 ASP A CA 1
ATOM 1397 C C . ASP A 1 174 ? -7.473 12.307 11.493 1.00 94.56 174 ASP A C 1
ATOM 1399 O O . ASP A 1 174 ? -7.046 12.160 10.348 1.00 94.56 174 ASP A O 1
ATOM 1403 N N . ILE A 1 175 ? -8.220 11.359 12.065 1.00 93.94 175 ILE A N 1
ATOM 1404 C CA . ILE A 1 175 ? -8.486 10.065 11.411 1.00 93.94 175 ILE A CA 1
ATOM 1405 C C . ILE A 1 175 ? -9.352 10.231 10.162 1.00 93.94 175 ILE A C 1
ATOM 1407 O O . ILE A 1 175 ? -9.130 9.563 9.151 1.00 93.94 175 ILE A O 1
ATOM 1411 N N . GLU A 1 176 ? -10.359 11.108 10.197 1.00 93.94 176 GLU A N 1
ATOM 1412 C CA . GLU A 1 176 ? -11.182 11.404 9.020 1.00 93.94 176 GLU A CA 1
ATOM 1413 C C . GLU A 1 176 ? -10.347 12.046 7.893 1.00 93.94 176 GLU A C 1
ATOM 1415 O O . GLU A 1 176 ? -10.613 11.784 6.709 1.00 93.94 176 GLU A O 1
ATOM 1420 N N . ALA A 1 177 ? -9.315 12.828 8.233 1.00 93.38 177 ALA A N 1
ATOM 1421 C CA . ALA A 1 177 ? -8.356 13.382 7.282 1.00 93.38 177 ALA A CA 1
ATOM 1422 C C . ALA A 1 177 ? -7.462 12.291 6.669 1.00 93.38 177 ALA A C 1
ATOM 1424 O O . ALA A 1 177 ? -7.386 12.203 5.439 1.00 93.38 177 ALA A O 1
ATOM 1425 N N . GLU A 1 178 ? -6.886 11.406 7.483 1.00 94.19 178 GLU A N 1
ATOM 1426 C CA . GLU A 1 178 ? -6.071 10.274 7.019 1.00 94.19 178 GLU A CA 1
ATOM 1427 C C . GLU A 1 178 ? -6.882 9.292 6.153 1.00 94.19 178 GLU A C 1
ATOM 1429 O O . GLU A 1 178 ? -6.472 8.903 5.057 1.00 94.19 178 GLU A O 1
ATOM 1434 N N . VAL A 1 179 ? -8.118 8.973 6.549 1.00 93.88 179 VAL A N 1
ATOM 1435 C CA . VAL A 1 179 ? -9.034 8.161 5.730 1.00 93.88 179 VAL A CA 1
ATOM 1436 C C . VAL A 1 179 ? -9.390 8.850 4.416 1.00 93.88 179 VAL A C 1
ATOM 1438 O O . VAL A 1 179 ? -9.502 8.202 3.370 1.00 93.88 179 VAL A O 1
ATOM 1441 N N . THR A 1 180 ? -9.569 10.170 4.440 1.00 92.06 180 THR A N 1
ATOM 1442 C CA . THR A 1 180 ? -9.807 10.956 3.228 1.00 92.06 180 THR A CA 1
ATOM 1443 C C . THR A 1 180 ? -8.601 10.905 2.294 1.00 92.06 180 THR A C 1
ATOM 1445 O O . THR A 1 180 ? -8.789 10.688 1.096 1.00 92.06 180 THR A O 1
ATOM 1448 N N . LYS A 1 181 ? -7.383 11.032 2.829 1.00 91.38 181 LYS A N 1
ATOM 1449 C CA . LYS A 1 181 ? -6.119 10.948 2.088 1.00 91.38 181 LYS A CA 1
ATOM 1450 C C . LYS A 1 181 ? -6.013 9.625 1.323 1.00 91.38 181 LYS A C 1
ATOM 1452 O O . LYS A 1 181 ? -5.905 9.642 0.095 1.00 91.38 181 LYS A O 1
ATOM 1457 N N . VAL A 1 182 ? -6.158 8.482 1.998 1.00 92.69 182 VAL A N 1
ATOM 1458 C CA . VAL A 1 182 ? -6.043 7.165 1.337 1.00 92.69 182 VAL A CA 1
ATOM 1459 C C . VAL A 1 182 ? -7.207 6.857 0.392 1.00 92.69 182 VAL A C 1
ATOM 1461 O O . VAL A 1 182 ? -7.005 6.268 -0.672 1.00 92.69 182 VAL A O 1
ATOM 1464 N N . ARG A 1 183 ? -8.428 7.317 0.703 1.00 89.62 183 ARG A N 1
ATOM 1465 C CA . ARG A 1 183 ? -9.576 7.227 -0.217 1.00 89.62 183 ARG A CA 1
ATOM 1466 C C . ARG A 1 183 ? -9.298 7.980 -1.513 1.00 89.62 183 ARG A C 1
ATOM 1468 O O . ARG A 1 183 ? -9.630 7.494 -2.595 1.00 89.62 183 ARG A O 1
ATOM 1475 N N . ASP A 1 184 ? -8.760 9.186 -1.399 1.00 87.81 184 ASP A N 1
ATOM 1476 C CA . ASP A 1 184 ? -8.528 10.041 -2.551 1.00 87.81 184 ASP A CA 1
ATOM 1477 C C . ASP A 1 184 ? -7.443 9.432 -3.448 1.00 87.81 184 ASP A C 1
ATOM 1479 O O . ASP A 1 184 ? -7.684 9.318 -4.648 1.00 87.81 184 ASP A O 1
ATOM 1483 N N . ARG A 1 185 ? -6.363 8.879 -2.877 1.00 88.00 185 ARG A N 1
ATOM 1484 C CA . ARG A 1 185 ? -5.356 8.096 -3.623 1.00 88.00 185 ARG A CA 1
ATOM 1485 C C . ARG A 1 185 ? -5.942 6.897 -4.351 1.00 88.00 185 ARG A C 1
ATOM 1487 O O . ARG A 1 185 ? -5.705 6.718 -5.542 1.00 88.00 185 ARG A O 1
ATOM 1494 N N . ARG A 1 186 ? -6.764 6.106 -3.657 1.00 88.06 186 ARG A N 1
ATOM 1495 C CA . ARG A 1 186 ? -7.466 4.955 -4.239 1.00 88.06 186 ARG A CA 1
ATOM 1496 C C . ARG A 1 186 ? -8.284 5.361 -5.472 1.00 88.06 186 ARG A C 1
ATOM 1498 O O . ARG A 1 186 ? -8.279 4.688 -6.500 1.00 88.06 186 ARG A O 1
ATOM 1505 N N . ASN A 1 187 ? -8.998 6.479 -5.367 1.00 84.88 187 ASN A N 1
ATOM 1506 C CA . ASN A 1 187 ? -9.801 7.005 -6.466 1.00 84.88 187 ASN A CA 1
ATOM 1507 C C . ASN A 1 187 ? -8.925 7.583 -7.592 1.00 84.88 187 ASN A C 1
ATOM 1509 O O . ASN A 1 187 ? -9.255 7.389 -8.757 1.00 84.88 187 ASN A O 1
ATOM 1513 N N . ASP A 1 188 ? -7.826 8.275 -7.268 1.00 84.06 188 ASP A N 1
ATOM 1514 C CA . ASP A 1 188 ? -6.861 8.780 -8.257 1.00 84.06 188 ASP A CA 1
ATOM 1515 C C . ASP A 1 188 ? -6.263 7.635 -9.085 1.00 84.06 188 ASP A C 1
ATOM 1517 O O . ASP A 1 188 ? -6.197 7.736 -10.310 1.00 84.06 188 ASP A O 1
ATOM 1521 N N . TYR A 1 189 ? -5.947 6.504 -8.449 1.00 86.50 189 TYR A N 1
ATOM 1522 C CA . TYR A 1 189 ? -5.422 5.328 -9.143 1.00 86.50 189 TYR A CA 1
ATOM 1523 C C . TYR A 1 189 ? -6.441 4.715 -10.103 1.00 86.50 189 TYR A C 1
ATOM 1525 O O . TYR A 1 189 ? -6.128 4.420 -11.255 1.00 86.50 189 TYR A O 1
ATOM 1533 N N . ALA A 1 190 ? -7.692 4.569 -9.657 1.00 83.25 190 ALA A N 1
ATOM 1534 C CA . ALA A 1 190 ? -8.767 4.056 -10.503 1.00 83.25 190 ALA A CA 1
ATOM 1535 C C . ALA A 1 190 ? -8.992 4.935 -11.750 1.00 83.25 190 ALA A C 1
ATOM 1537 O O . ALA A 1 190 ? -9.245 4.418 -12.842 1.00 83.25 190 ALA A O 1
ATOM 1538 N N . HIS A 1 191 ? -8.869 6.259 -11.613 1.00 80.06 191 HIS A N 1
ATOM 1539 C CA . HIS A 1 191 ? -8.940 7.176 -12.753 1.00 80.06 191 HIS A CA 1
ATOM 1540 C C . HIS A 1 191 ? -7.729 7.048 -13.682 1.00 80.06 191 HIS A C 1
ATOM 1542 O O . HIS A 1 191 ? -7.920 7.024 -14.899 1.00 80.06 191 HIS A O 1
ATOM 1548 N N . ALA A 1 192 ? -6.520 6.914 -13.127 1.00 78.75 192 ALA A N 1
ATOM 1549 C CA . ALA A 1 192 ? -5.301 6.706 -13.905 1.00 78.75 192 ALA A CA 1
ATOM 1550 C C . ALA A 1 192 ? -5.372 5.419 -14.749 1.00 78.75 192 ALA A C 1
ATOM 1552 O O . ALA A 1 192 ? -5.109 5.460 -15.947 1.00 78.75 192 ALA A O 1
ATOM 1553 N N . LEU A 1 193 ? -5.822 4.301 -14.164 1.00 75.94 193 LEU A N 1
ATOM 1554 C CA . LEU A 1 193 ? -5.944 3.015 -14.865 1.00 75.94 193 LEU A CA 1
ATOM 1555 C C . LEU A 1 193 ? -6.990 3.011 -15.983 1.00 75.94 193 LEU A C 1
ATOM 1557 O O . LEU A 1 193 ? -6.825 2.330 -16.990 1.00 75.94 193 LEU A O 1
ATOM 1561 N N . THR A 1 194 ? -8.094 3.732 -15.800 1.00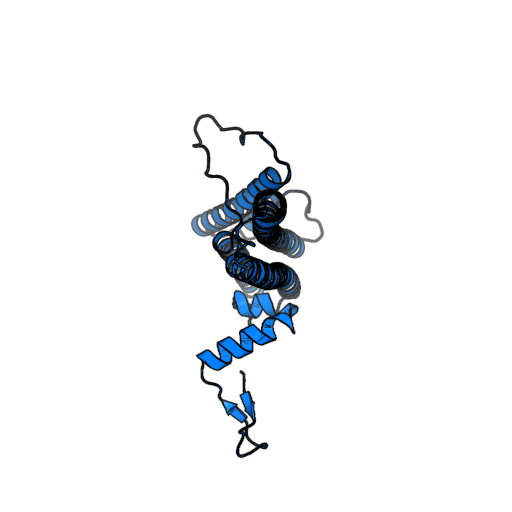 75.25 194 THR A N 1
ATOM 1562 C CA . THR A 1 194 ? -9.202 3.734 -16.769 1.00 75.25 194 THR A CA 1
ATOM 1563 C C . THR A 1 194 ? -9.006 4.739 -17.901 1.00 75.25 194 THR A C 1
ATOM 1565 O O . THR A 1 194 ? -9.876 4.851 -18.764 1.00 75.25 194 THR A O 1
ATOM 1568 N N . GLY A 1 195 ? -7.901 5.499 -17.897 1.00 64.31 195 GLY A N 1
ATOM 1569 C CA . GLY A 1 195 ? -7.670 6.592 -18.846 1.00 64.31 195 GLY A CA 1
ATOM 1570 C C . GLY A 1 195 ? -8.782 7.643 -18.804 1.00 64.31 195 GLY A C 1
ATOM 1571 O O . GLY A 1 195 ? -9.022 8.340 -19.787 1.00 64.31 195 GLY A O 1
ATOM 1572 N N . SER A 1 196 ? -9.516 7.704 -17.690 1.00 50.94 196 SER A N 1
ATOM 1573 C CA . SER A 1 196 ? -10.739 8.478 -17.555 1.00 50.94 196 SER A CA 1
ATOM 1574 C C . SER A 1 196 ? -10.407 9.972 -17.651 1.00 50.94 196 SER A C 1
ATOM 1576 O O . SER A 1 196 ? -9.816 10.506 -16.710 1.00 50.94 196 SER A O 1
ATOM 1578 N N . PRO A 1 197 ? -10.864 10.688 -18.697 1.00 44.53 197 PRO A N 1
ATOM 1579 C CA . PRO A 1 197 ? -10.661 12.126 -18.815 1.00 44.53 197 PRO A CA 1
ATOM 1580 C C . PRO A 1 197 ? -11.601 12.913 -17.899 1.00 44.53 197 PRO A C 1
ATOM 1582 O O . PRO A 1 197 ? -11.556 14.138 -17.930 1.00 44.53 197 PRO A O 1
ATOM 1585 N N . TRP A 1 198 ? -12.485 12.243 -17.138 1.00 40.91 198 TRP A N 1
ATOM 1586 C CA . TRP A 1 198 ? -13.423 12.901 -16.237 1.00 40.91 198 TRP A CA 1
ATOM 1587 C C . TRP A 1 198 ? -12.622 13.764 -15.262 1.00 40.91 198 TRP A C 1
ATOM 1589 O O . TRP A 1 198 ? -11.969 13.213 -14.367 1.00 40.91 198 TRP A O 1
ATOM 1599 N N . PRO A 1 199 ? -12.671 15.105 -15.394 1.00 45.09 199 PRO A N 1
ATOM 1600 C CA . PRO A 1 199 ? -12.213 15.935 -14.308 1.00 45.09 199 PRO A CA 1
ATOM 1601 C C . PRO A 1 199 ? -13.058 15.500 -13.119 1.00 45.09 199 PRO A C 1
ATOM 1603 O O . PRO A 1 199 ? -14.289 15.422 -13.232 1.00 45.09 199 PRO A O 1
ATOM 1606 N N . ARG A 1 200 ? -12.417 15.183 -11.985 1.00 51.38 200 ARG A N 1
ATOM 1607 C CA . ARG A 1 200 ? -13.142 15.124 -10.710 1.00 51.38 200 ARG A CA 1
ATOM 1608 C C . ARG A 1 200 ? -14.052 16.345 -10.712 1.00 51.38 200 ARG A C 1
ATOM 1610 O O . ARG A 1 200 ? -13.507 17.416 -10.981 1.00 51.38 200 ARG A O 1
ATOM 1617 N N . PRO A 1 201 ? -15.377 16.213 -10.508 1.00 43.84 201 PRO A N 1
ATOM 1618 C CA . PRO A 1 201 ? -16.261 17.362 -10.552 1.00 43.84 201 PRO A CA 1
ATOM 1619 C C . PRO A 1 201 ? -15.663 18.394 -9.610 1.00 43.84 201 PRO A C 1
ATOM 1621 O O . PRO A 1 201 ? -15.637 18.204 -8.392 1.00 43.84 201 PRO A O 1
ATOM 1624 N N . THR A 1 202 ? -15.072 19.431 -10.200 1.00 42.53 202 THR A N 1
ATOM 1625 C CA . THR A 1 202 ? -14.554 20.570 -9.477 1.00 42.53 202 THR A CA 1
ATOM 1626 C C . THR A 1 202 ? -15.806 21.175 -8.899 1.00 42.53 202 THR A C 1
ATOM 1628 O O . THR A 1 202 ? -16.572 21.842 -9.595 1.00 42.53 202 THR A O 1
ATOM 1631 N N . THR A 1 203 ? -16.076 20.883 -7.628 1.00 46.66 203 THR A N 1
ATOM 1632 C CA . THR A 1 203 ? -16.910 21.778 -6.846 1.00 46.66 203 THR A CA 1
ATOM 1633 C C . THR A 1 203 ? -16.342 23.176 -7.105 1.00 46.66 203 THR A C 1
ATOM 1635 O O . THR A 1 203 ? -15.119 23.315 -7.044 1.00 46.66 203 THR A O 1
ATOM 1638 N N . PRO A 1 204 ? -17.165 24.188 -7.434 1.00 48.12 204 PRO A N 1
ATOM 1639 C CA . PRO A 1 204 ? -16.701 25.484 -7.951 1.00 48.12 204 PRO A CA 1
ATOM 1640 C C . PRO A 1 204 ? -15.624 26.205 -7.114 1.00 48.12 204 PRO A C 1
ATOM 1642 O O . PRO A 1 204 ? -15.042 27.173 -7.582 1.00 48.12 204 PRO A O 1
ATOM 1645 N N . ASN A 1 205 ? -15.337 25.718 -5.902 1.00 48.94 205 ASN A N 1
ATOM 1646 C CA . ASN A 1 205 ? -14.391 26.266 -4.937 1.00 48.94 205 ASN A CA 1
ATOM 1647 C C . ASN A 1 205 ? -13.224 25.325 -4.563 1.00 48.94 205 ASN A C 1
ATOM 1649 O O . ASN A 1 205 ? -12.565 25.575 -3.555 1.00 48.94 205 ASN A O 1
ATOM 1653 N N . ARG A 1 206 ? -12.957 24.231 -5.295 1.00 45.72 206 ARG A N 1
ATOM 1654 C CA . ARG A 1 206 ? -11.804 23.353 -5.010 1.00 45.72 206 ARG A CA 1
ATOM 1655 C C . ARG A 1 206 ? -10.775 23.427 -6.145 1.00 45.72 206 ARG A C 1
ATOM 1657 O O . ARG A 1 206 ? -11.143 23.115 -7.277 1.00 45.72 206 ARG A O 1
ATOM 1664 N N . PRO A 1 207 ? -9.510 23.813 -5.877 1.00 50.00 207 PRO A N 1
ATOM 1665 C CA . PRO A 1 207 ? -8.470 23.780 -6.899 1.00 50.00 207 PRO A CA 1
ATOM 1666 C C . PRO A 1 207 ? -8.312 22.355 -7.437 1.00 50.00 207 PRO A C 1
ATOM 1668 O O . PRO A 1 207 ? -8.500 21.383 -6.694 1.00 50.00 207 PRO A O 1
ATOM 1671 N N . ALA A 1 208 ? -7.978 22.240 -8.725 1.00 52.53 208 ALA A N 1
ATOM 1672 C CA . ALA A 1 208 ? -7.594 20.970 -9.325 1.00 52.53 208 ALA A CA 1
ATOM 1673 C C . ALA A 1 208 ? -6.469 20.371 -8.473 1.00 52.53 208 ALA A C 1
ATOM 1675 O O . ALA A 1 208 ? -5.411 20.980 -8.313 1.00 52.53 208 ALA A O 1
ATOM 1676 N N . ARG A 1 209 ? -6.732 19.223 -7.844 1.00 52.31 209 ARG A N 1
ATOM 1677 C CA . ARG A 1 209 ? -5.694 18.534 -7.083 1.00 52.31 209 ARG A CA 1
ATOM 1678 C C . ARG A 1 209 ? -4.693 17.948 -8.076 1.00 52.31 209 ARG A C 1
ATOM 1680 O O . ARG A 1 209 ? -5.143 17.403 -9.086 1.00 52.31 209 ARG A O 1
ATOM 1687 N N . PRO A 1 210 ? -3.381 18.056 -7.815 1.00 56.41 210 PRO A N 1
ATOM 1688 C CA . PRO A 1 210 ? -2.387 17.389 -8.642 1.00 56.41 210 PRO A CA 1
ATOM 1689 C C . PRO A 1 210 ? -2.709 15.893 -8.702 1.00 56.41 210 PRO A C 1
ATOM 1691 O O . PRO A 1 210 ? -3.108 15.302 -7.694 1.00 56.41 210 PRO A O 1
ATOM 1694 N N . HIS A 1 211 ? -2.589 15.304 -9.892 1.00 61.28 211 HIS A N 1
ATOM 1695 C CA . HIS A 1 211 ? -2.708 13.860 -10.052 1.00 61.28 211 HIS A CA 1
ATOM 1696 C C . HIS A 1 211 ? -1.668 13.186 -9.159 1.00 61.28 211 HIS A C 1
ATOM 1698 O O . HIS A 1 211 ? -0.496 13.560 -9.184 1.00 61.28 211 HIS A O 1
ATOM 1704 N N . THR A 1 212 ? -2.102 12.220 -8.352 1.00 64.12 212 THR A N 1
ATOM 1705 C CA . THR A 1 212 ? -1.180 11.421 -7.549 1.00 64.12 212 THR A CA 1
ATOM 1706 C C . THR A 1 212 ? -0.270 10.629 -8.480 1.00 64.12 212 THR A C 1
ATOM 1708 O O . THR A 1 212 ? -0.754 9.874 -9.324 1.00 64.12 212 THR A O 1
ATOM 1711 N N . VAL A 1 213 ? 1.040 10.810 -8.330 1.00 74.62 213 VAL A N 1
ATOM 1712 C CA . VAL A 1 213 ? 2.041 9.945 -8.953 1.00 74.62 213 VAL A CA 1
ATOM 1713 C C . VAL A 1 213 ? 2.122 8.682 -8.100 1.00 74.62 213 VAL A C 1
ATOM 1715 O O . VAL A 1 213 ? 2.274 8.770 -6.889 1.00 74.62 213 VAL A O 1
ATOM 1718 N N . PHE A 1 214 ? 1.952 7.503 -8.698 1.00 83.12 214 PHE A N 1
ATOM 1719 C CA . PHE A 1 214 ? 2.045 6.231 -7.970 1.00 83.12 214 PHE A CA 1
ATOM 1720 C C . PHE A 1 214 ? 3.493 5.748 -7.949 1.00 83.12 214 PHE A C 1
ATOM 1722 O O . PHE A 1 214 ? 3.864 4.791 -8.625 1.00 83.12 214 PHE A O 1
ATOM 1729 N N . ASP A 1 215 ? 4.317 6.471 -7.202 1.00 85.75 215 ASP A N 1
ATOM 1730 C CA . ASP A 1 215 ? 5.716 6.157 -6.934 1.00 85.75 215 ASP A CA 1
ATOM 1731 C C . ASP A 1 215 ? 5.895 5.466 -5.571 1.00 85.75 215 ASP A C 1
ATOM 1733 O O . ASP A 1 215 ? 4.929 5.165 -4.864 1.00 85.75 215 ASP A O 1
ATOM 1737 N N . ALA A 1 216 ? 7.150 5.148 -5.241 1.00 86.81 216 ALA A N 1
ATOM 1738 C CA . ALA A 1 216 ? 7.510 4.508 -3.980 1.00 86.81 216 ALA A CA 1
ATOM 1739 C C . ALA A 1 216 ? 7.151 5.384 -2.769 1.00 86.81 216 ALA A C 1
ATOM 1741 O O . ALA A 1 216 ? 6.560 4.877 -1.824 1.00 86.81 216 ALA A O 1
ATOM 1742 N N . GLU A 1 217 ? 7.413 6.693 -2.834 1.00 89.50 217 GLU A N 1
ATOM 1743 C CA . GLU A 1 217 ? 7.114 7.641 -1.751 1.00 89.50 217 GLU A CA 1
ATOM 1744 C C . GLU A 1 217 ? 5.613 7.673 -1.431 1.00 89.50 217 GLU A C 1
ATOM 1746 O O . GLU A 1 217 ? 5.193 7.549 -0.280 1.00 89.50 217 GLU A O 1
ATOM 1751 N N . THR A 1 218 ? 4.770 7.758 -2.463 1.00 87.94 218 THR A N 1
ATOM 1752 C CA . THR A 1 218 ? 3.315 7.748 -2.292 1.00 87.94 218 THR A CA 1
ATOM 1753 C C . THR A 1 218 ? 2.808 6.426 -1.722 1.00 87.94 218 THR A C 1
ATOM 1755 O O . THR A 1 218 ? 1.842 6.414 -0.946 1.00 87.94 218 THR A O 1
ATOM 1758 N N . LEU A 1 219 ? 3.412 5.305 -2.121 1.00 90.88 219 LEU A N 1
ATOM 1759 C CA . LEU A 1 219 ? 3.075 4.002 -1.563 1.00 90.88 219 LEU A CA 1
ATOM 1760 C C . LEU A 1 219 ? 3.473 3.916 -0.090 1.00 90.88 219 LEU A C 1
ATOM 1762 O O . LEU A 1 219 ? 2.628 3.538 0.716 1.00 90.88 219 LEU A O 1
ATOM 1766 N N . GLU A 1 220 ? 4.707 4.273 0.260 1.00 90.81 220 GLU A N 1
ATOM 1767 C CA . GLU A 1 220 ? 5.203 4.255 1.638 1.00 90.81 220 GLU A CA 1
ATOM 1768 C C . GLU A 1 220 ? 4.296 5.078 2.544 1.00 90.81 220 GLU A C 1
ATOM 1770 O O . GLU A 1 220 ? 3.752 4.555 3.512 1.00 90.81 220 GLU A O 1
ATOM 1775 N N . ASP A 1 221 ? 4.008 6.322 2.171 1.00 91.50 221 ASP A N 1
ATOM 1776 C CA . ASP A 1 221 ? 3.110 7.172 2.947 1.00 91.50 221 ASP A CA 1
ATOM 1777 C C . ASP A 1 221 ? 1.670 6.612 3.002 1.00 91.50 221 ASP A C 1
ATOM 1779 O O . ASP A 1 221 ? 0.949 6.825 3.972 1.00 91.50 221 ASP A O 1
ATOM 1783 N N . THR A 1 222 ? 1.229 5.837 2.003 1.00 93.44 222 THR A N 1
ATOM 1784 C CA . THR A 1 222 ? -0.055 5.116 2.081 1.00 93.44 222 THR A CA 1
ATOM 1785 C C . THR A 1 222 ? -0.003 3.955 3.072 1.00 93.44 222 THR A C 1
ATOM 1787 O O . THR A 1 222 ? -0.960 3.770 3.824 1.00 93.44 222 THR A O 1
ATOM 1790 N N . LEU A 1 223 ? 1.083 3.179 3.080 1.00 92.62 223 LEU A N 1
ATOM 1791 C CA . LEU A 1 223 ? 1.293 2.074 4.017 1.00 92.62 223 LEU A CA 1
ATOM 1792 C C . LEU A 1 223 ? 1.372 2.593 5.457 1.00 92.62 223 LEU A C 1
ATOM 1794 O O . LEU A 1 223 ? 0.686 2.051 6.322 1.00 92.62 223 LEU A O 1
ATOM 1798 N N . TYR A 1 224 ? 2.118 3.679 5.685 1.00 92.38 224 TYR A N 1
ATOM 1799 C CA . TYR A 1 224 ? 2.204 4.345 6.984 1.00 92.38 224 TYR A CA 1
ATOM 1800 C C . TYR A 1 224 ? 0.849 4.877 7.438 1.00 92.38 224 TYR A C 1
ATOM 1802 O O . TYR A 1 224 ? 0.399 4.489 8.510 1.00 92.38 224 TYR A O 1
ATOM 1810 N N . THR A 1 225 ? 0.133 5.649 6.610 1.00 94.19 225 THR A N 1
ATOM 1811 C CA . THR A 1 225 ? -1.213 6.127 6.971 1.00 94.19 225 THR A CA 1
ATOM 1812 C C . THR A 1 225 ? -2.154 4.963 7.316 1.00 94.19 225 THR A C 1
ATOM 1814 O O . THR A 1 225 ? -2.883 5.013 8.307 1.00 94.19 225 THR A O 1
ATOM 1817 N N . VAL A 1 226 ? -2.169 3.895 6.507 1.00 94.62 226 VAL A N 1
ATOM 1818 C CA . VAL A 1 226 ? -2.997 2.708 6.781 1.00 94.62 226 VAL A CA 1
ATOM 1819 C C . VAL A 1 226 ? -2.609 2.065 8.114 1.00 94.62 226 VAL A C 1
ATOM 1821 O O . VAL A 1 226 ? -3.493 1.659 8.874 1.00 94.62 226 VAL A O 1
ATOM 1824 N N . GLY A 1 227 ? -1.312 1.991 8.407 1.00 90.12 227 GLY A N 1
ATOM 1825 C CA . GLY A 1 227 ? -0.817 1.413 9.643 1.00 90.12 227 GLY A CA 1
ATOM 1826 C C . GLY A 1 227 ? -1.099 2.256 10.881 1.00 90.12 227 GLY A C 1
ATOM 1827 O O . GLY A 1 227 ? -1.560 1.710 11.877 1.00 90.12 227 GLY A O 1
ATOM 1828 N N . GLU A 1 228 ? -0.935 3.575 10.810 1.00 91.94 228 GLU A N 1
ATOM 1829 C CA . GLU A 1 228 ? -1.266 4.498 11.902 1.00 91.94 228 GLU A CA 1
ATOM 1830 C C . GLU A 1 228 ? -2.747 4.420 12.280 1.00 91.94 228 GLU A C 1
ATOM 1832 O O . GLU A 1 228 ? -3.090 4.337 13.461 1.00 91.94 228 GLU A O 1
ATOM 1837 N N . ILE A 1 229 ? -3.637 4.360 11.280 1.00 93.88 229 ILE A N 1
ATOM 1838 C CA . ILE A 1 229 ? -5.072 4.159 11.514 1.00 93.88 229 ILE A CA 1
ATOM 1839 C C . ILE A 1 229 ? -5.313 2.833 12.248 1.00 93.88 229 ILE A C 1
ATOM 1841 O O . ILE A 1 229 ? -6.124 2.784 13.176 1.00 93.88 229 ILE A O 1
ATOM 1845 N N . ALA A 1 230 ? -4.635 1.757 11.842 1.00 91.88 230 ALA A N 1
ATOM 1846 C CA . ALA A 1 230 ? -4.789 0.452 12.473 1.00 91.88 230 ALA A CA 1
ATOM 1847 C C . ALA A 1 230 ? -4.297 0.460 13.928 1.00 91.88 230 ALA A C 1
ATOM 1849 O O . ALA A 1 230 ? -5.058 0.085 14.817 1.00 91.88 230 ALA A O 1
ATOM 1850 N N . VAL A 1 231 ? -3.085 0.959 14.186 1.00 89.62 231 VAL A N 1
ATOM 1851 C CA . VAL A 1 231 ? -2.516 1.088 15.541 1.00 89.62 231 VAL A CA 1
ATOM 1852 C C . VAL A 1 231 ? -3.450 1.887 16.446 1.00 89.62 231 VAL A C 1
ATOM 1854 O O . VAL A 1 231 ? -3.751 1.473 17.568 1.00 89.62 231 VAL A O 1
ATOM 1857 N N . TRP A 1 232 ? -3.978 3.008 15.947 1.00 91.81 232 TRP A N 1
ATOM 1858 C CA . TRP A 1 232 ? -4.934 3.801 16.707 1.00 91.81 232 TRP A CA 1
ATOM 1859 C C . TRP A 1 232 ? -6.198 3.002 17.047 1.00 91.81 232 TRP A C 1
ATOM 1861 O O . TRP A 1 232 ? -6.635 3.005 18.201 1.00 91.81 232 TRP A O 1
ATOM 1871 N N . LEU A 1 233 ? -6.770 2.290 16.069 1.00 91.12 233 LEU A N 1
ATOM 1872 C CA . LEU A 1 233 ? -7.946 1.443 16.278 1.00 91.12 233 LEU A CA 1
ATOM 1873 C C . LEU A 1 233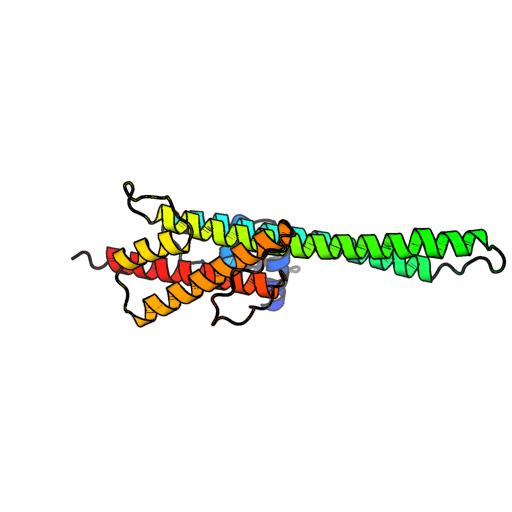 ? -7.693 0.354 17.324 1.00 91.12 233 LEU A C 1
ATOM 1875 O O . LEU A 1 233 ? -8.607 0.029 18.083 1.00 91.12 233 LEU A O 1
ATOM 1879 N N . GLU A 1 234 ? -6.479 -0.192 17.395 1.00 87.88 234 GLU A N 1
ATOM 1880 C CA . GLU A 1 234 ? -6.141 -1.213 18.387 1.00 87.88 234 GLU A CA 1
ATOM 1881 C C . GLU A 1 234 ? -6.162 -0.628 19.787 1.00 87.88 234 GLU A C 1
ATOM 1883 O O . GLU A 1 234 ? -6.832 -1.162 20.673 1.00 87.88 234 GLU A O 1
ATOM 1888 N N . GLY A 1 235 ? -5.494 0.517 19.956 1.00 86.38 235 GLY A N 1
ATOM 1889 C CA . GLY A 1 235 ? -5.421 1.216 21.230 1.00 86.38 235 GLY A CA 1
ATOM 1890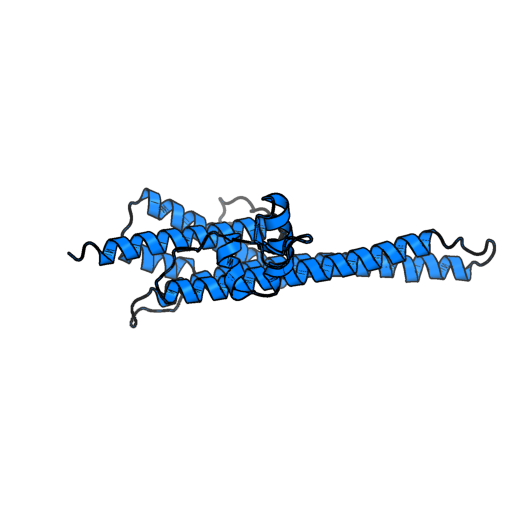 C C . GLY A 1 235 ? -6.807 1.551 21.777 1.00 86.38 235 GLY A C 1
ATOM 1891 O O . GLY A 1 235 ? -7.064 1.375 22.967 1.00 86.38 235 GLY A O 1
ATOM 1892 N N . GLN A 1 236 ? -7.746 1.959 20.916 1.00 87.06 236 GLN A N 1
ATOM 1893 C CA . GLN A 1 236 ? -9.121 2.222 21.353 1.00 87.06 236 GLN A CA 1
ATOM 1894 C C . GLN A 1 236 ? -9.838 0.961 21.843 1.00 87.06 236 GLN A C 1
ATOM 1896 O O . GLN A 1 236 ? -10.583 1.024 22.821 1.00 87.06 236 GLN A O 1
ATOM 1901 N N . LEU A 1 237 ? -9.613 -0.178 21.187 1.00 81.06 237 LEU A N 1
ATOM 1902 C CA . LEU A 1 237 ? -10.289 -1.435 21.509 1.00 81.06 237 LEU A CA 1
ATOM 1903 C C . LEU A 1 237 ? -9.722 -2.088 22.774 1.00 81.06 237 LEU A C 1
ATOM 1905 O O . LEU A 1 237 ? -10.492 -2.590 23.589 1.00 81.06 237 LEU A O 1
ATOM 1909 N N . LEU A 1 238 ? -8.411 -1.987 23.000 1.00 74.44 238 LEU A N 1
ATOM 1910 C CA . LEU A 1 238 ? -7.777 -2.391 24.260 1.00 74.44 238 LEU A CA 1
ATOM 1911 C C . LEU A 1 238 ? -8.306 -1.579 25.456 1.00 74.44 238 LEU A C 1
ATOM 1913 O O . LEU A 1 238 ? -8.561 -2.130 26.530 1.00 74.44 238 LEU A O 1
ATOM 1917 N N . ASN A 1 239 ? -8.537 -0.278 25.263 1.00 72.44 239 ASN A N 1
ATOM 1918 C CA . ASN A 1 239 ? -9.088 0.595 26.304 1.00 72.44 239 ASN A CA 1
ATOM 1919 C C . ASN A 1 239 ? -10.563 0.294 26.619 1.00 72.44 239 ASN A C 1
ATOM 1921 O O . ASN A 1 239 ? -10.995 0.482 27.754 1.00 72.44 239 ASN A O 1
ATOM 1925 N N . THR A 1 240 ? -11.340 -0.193 25.643 1.00 64.75 240 THR A N 1
ATOM 1926 C CA . THR A 1 240 ? -12.752 -0.553 25.872 1.00 64.75 240 THR A CA 1
ATOM 1927 C C . THR A 1 240 ? -12.914 -1.888 26.604 1.00 64.75 240 THR A C 1
ATOM 1929 O O . THR A 1 240 ? -13.896 -2.075 27.313 1.00 64.75 240 THR A O 1
ATOM 1932 N N . GLU A 1 241 ? -11.967 -2.820 26.460 1.00 59.69 241 GLU A N 1
ATOM 1933 C CA . GLU A 1 241 ? -11.996 -4.121 27.151 1.00 59.69 241 GLU A CA 1
ATOM 1934 C C . GLU A 1 241 ? -11.500 -4.033 28.607 1.00 59.69 241 GLU A C 1
ATOM 1936 O O . GLU A 1 241 ? -11.907 -4.831 29.451 1.00 59.69 241 GLU A O 1
ATOM 1941 N N . THR A 1 242 ? -10.647 -3.052 28.923 1.00 59.09 242 THR A N 1
ATOM 1942 C CA . THR A 1 242 ? -10.077 -2.843 30.268 1.00 59.09 242 THR A CA 1
ATOM 1943 C C . THR A 1 242 ? -10.950 -1.981 31.186 1.00 59.09 242 THR A C 1
ATOM 1945 O O . THR A 1 242 ? -10.857 -2.127 32.403 1.00 59.09 242 THR A O 1
ATOM 1948 N N . ASN A 1 243 ? -11.835 -1.150 30.627 1.00 47.78 243 ASN A N 1
ATOM 1949 C CA . ASN A 1 243 ? -12.891 -0.431 31.349 1.00 47.78 243 ASN A CA 1
ATOM 1950 C C . ASN A 1 243 ? -14.270 -0.765 30.751 1.00 47.78 243 ASN A C 1
ATOM 1952 O O . ASN A 1 243 ? -14.823 0.034 29.993 1.00 47.78 243 ASN A O 1
ATOM 1956 N N . PRO A 1 244 ? -14.831 -1.946 31.060 1.00 52.28 244 PRO A N 1
ATOM 1957 C CA . PRO A 1 244 ? -16.230 -2.210 30.779 1.00 52.28 244 PRO A CA 1
ATOM 1958 C C . PRO A 1 244 ? -17.071 -1.408 31.782 1.00 52.28 244 PRO A C 1
ATOM 1960 O O . PRO A 1 244 ? -17.082 -1.735 32.969 1.00 52.28 244 PRO A O 1
ATOM 1963 N N . ASP A 1 245 ? -17.721 -0.342 31.316 1.00 46.06 245 ASP A N 1
ATOM 1964 C CA . ASP A 1 245 ? -18.790 0.330 32.072 1.00 46.06 245 ASP A CA 1
ATOM 1965 C C . ASP A 1 245 ? -19.905 -0.654 32.484 1.00 46.06 245 ASP A C 1
ATOM 1967 O O . ASP A 1 245 ? -20.290 -1.519 31.655 1.00 46.06 245 ASP A O 1
#

Mean predicted aligned error: 11.1 Å

Sequence (245 aa):
MYFEVDPNDPSKFVYLPEEQMESLYWEKADDYPNDLAELYLGFHDFTRIEFLVFRDRLSAAIFLWRSANSAADRALESLGHRKRTADRAAPPPNDPAWNLWYQVDHENDLDENIYTVEQARTIACGAAAMTAVAALEAFIDDLAPPNSSRRGGLHIKMSRLLNRIAPPPDIRSDIEAEVTKVRDRRNDYAHALTGSPWPRPTTPNRPARPHTVFDAETLEDTLYTVGEIAVWLEGQLLNTETNPD